Protein AF-A0A5B9E904-F1 (afdb_monomer_lite)

Secondary structure (DSSP, 8-state):
---PPPPPHHHHHHHHHHHHHHHHHHHHHHHHHHHHHHT-GGGHHHHTHHHHHHHHHHHHHHHHTS-HHHHHHHHHHHTHHHHHHHHHHHHTT-SSS---HHHHHHHHHHHHHHHHHTPPPPPPP------HHHHHHHHHHHHHHHHHHHHHHHHHHGGGG-HHHHHHHHHHHHHHHTSHHHHHHHHHHHHHHHHHHHHHHHHHTTSPP--HHHHHHHHHHHHHHHHHHHHHHHHHIIIIIT----SHHHHHTT-TTSSHHHHTHHHHHHHHHHHHHHHHHHHHHHHHHHTT-HHHHHHHHHHHHHHHHHHHHHHHHHHHHHTS--

InterPro domains:
  IPR034804 Fumarate reductase/succinate dehydrogenase, transmembrane subunit [G3DSA:1.20.1300.10] (117-325)
  IPR034804 Fumarate reductase/succinate dehydrogenase, transmembrane subunit [SSF81343] (131-319)

pLDDT: mean 90.9, std 11.39, range [37.75, 98.81]

Organism: NCBI:txid1592106

Sequence (326 aa):
MTTAAPVSAQNIKLSLRLRITPCLIGLFYPVLVWSVAAWSPFALLLTLLAPAVCLYLAFRLARTNTYRRATRIAYFAIGAPALYSFLGGWLDSQRWIPYRANGVWVLLWCILLLILLTERPEAADNADVRPAKLAVAHGISAALITIFAVAHLTNHLAGVLGGETHIAVMRHLRVVYRSPVVESLLLACVLFQVASGWVLLAHRIRKPFSGWIDTVQNASGMYLLLFFASHVSAVMRARYLRHIDTNWVWLTADNLLKDPWSVRLVPYYFLGVLALAVHGACGVRHVLVEHERPRLAGRAFATIVAGGGVVALVIIVALVAGSLSH

Foldseek 3Di:
DPDDPDDDPVNVVVVLCLQLVLLVLLLCLLVLLQCCLVPHVVSLVVNQVQLVVLLVSLVVCLQVLFFLLSNVSSLLRNLSLLQLLQLCLPQVPDPPDNDDSSVVSNVVSVVSSVVSVPTGTDDQDPDDDQVVVLVVVLLVLLVLLVVVVVLVLVLLLLLLVNQVSSQVSVVVVCVPCVDPVNVVSNVVSLVSLLVSLVVNLSVLSSHHDPDSLSSLLSSLSSNLSSLSSSPVVSCCCCCPVVVHDCGLCVLLVLAQSNGSSSVSSLVSQLSNLLSSLSNVLSVQLVVCVVVVNNVVSVVSSVVSNVVSNVSSVSSSVSSNVNSPPD

Structure (mmCIF, N/CA/C/O backbone):
data_AF-A0A5B9E904-F1
#
_entry.id   AF-A0A5B9E904-F1
#
loop_
_atom_site.group_PDB
_atom_site.id
_atom_site.type_symbol
_atom_site.label_atom_id
_atom_site.label_alt_id
_atom_site.label_comp_id
_atom_site.label_asym_id
_atom_site.label_entity_id
_atom_site.label_seq_id
_atom_site.pdbx_PDB_ins_code
_atom_site.Cartn_x
_atom_site.Cartn_y
_atom_site.Cartn_z
_atom_site.occupancy
_atom_site.B_iso_or_equiv
_atom_site.auth_seq_id
_atom_site.auth_comp_id
_atom_site.auth_asym_id
_atom_site.auth_atom_id
_atom_site.pdbx_PDB_model_num
ATOM 1 N N . MET A 1 1 ? -25.876 4.846 41.611 1.00 39.03 1 MET A N 1
ATOM 2 C CA . MET A 1 1 ? -24.578 5.372 41.135 1.00 39.03 1 MET A CA 1
ATOM 3 C C . MET A 1 1 ? -23.538 4.269 41.261 1.00 39.03 1 MET A C 1
ATOM 5 O O . MET A 1 1 ? -23.018 4.051 42.343 1.00 39.03 1 MET A O 1
ATOM 9 N N . THR A 1 2 ? -23.288 3.513 40.194 1.00 37.75 2 THR A N 1
ATOM 10 C CA . THR A 1 2 ? -22.193 2.533 40.152 1.00 37.75 2 THR A CA 1
ATOM 11 C C . THR A 1 2 ? -20.892 3.286 39.900 1.00 37.75 2 THR A C 1
ATOM 13 O O . THR A 1 2 ? -20.631 3.728 38.781 1.00 37.75 2 THR A O 1
ATOM 16 N N . THR A 1 3 ? -20.112 3.502 40.955 1.00 42.66 3 THR A N 1
ATOM 17 C CA . THR A 1 3 ? -18.764 4.064 40.872 1.00 42.66 3 THR A CA 1
ATOM 18 C C . THR A 1 3 ? -17.890 3.097 40.076 1.00 42.66 3 THR A C 1
ATOM 20 O O . THR A 1 3 ? -17.647 1.964 40.486 1.00 42.66 3 THR A O 1
ATOM 23 N N . ALA A 1 4 ? -17.462 3.512 38.882 1.00 45.16 4 ALA A N 1
ATOM 24 C CA . ALA A 1 4 ? -16.499 2.747 38.103 1.00 45.16 4 ALA A CA 1
ATOM 25 C C . ALA A 1 4 ? -15.215 2.587 38.932 1.00 45.16 4 ALA A C 1
ATOM 27 O O . ALA A 1 4 ? -14.683 3.573 39.445 1.00 45.16 4 ALA A O 1
ATOM 28 N N . ALA A 1 5 ? -14.742 1.349 39.086 1.00 49.50 5 ALA A N 1
ATOM 29 C CA . ALA A 1 5 ? -13.517 1.059 39.821 1.00 49.50 5 ALA A CA 1
ATOM 30 C C . ALA A 1 5 ? -12.337 1.878 39.252 1.00 49.50 5 ALA A C 1
ATOM 32 O O . ALA A 1 5 ? -12.239 2.038 38.028 1.00 49.50 5 ALA A O 1
ATOM 33 N N . PRO A 1 6 ? -11.432 2.397 40.102 1.00 54.88 6 PRO A N 1
ATOM 34 C CA . PRO A 1 6 ? -10.302 3.196 39.645 1.00 54.88 6 PRO A CA 1
ATOM 35 C C . PRO A 1 6 ? -9.415 2.377 38.697 1.00 54.88 6 PRO A C 1
ATOM 37 O O . PRO A 1 6 ? -8.943 1.290 39.030 1.00 54.88 6 PRO A O 1
ATOM 40 N N . VAL A 1 7 ? -9.183 2.902 37.492 1.00 61.25 7 VAL A N 1
ATOM 41 C CA . VAL A 1 7 ? -8.274 2.290 36.514 1.00 61.25 7 VAL A CA 1
ATOM 42 C C . VAL A 1 7 ? -6.855 2.317 37.087 1.00 61.25 7 VAL A C 1
ATOM 44 O O . VAL A 1 7 ? -6.326 3.385 37.386 1.00 61.25 7 VAL A O 1
ATOM 47 N N . SER A 1 8 ? -6.221 1.150 37.236 1.00 71.44 8 SER A N 1
ATOM 48 C CA . SER A 1 8 ? -4.873 1.061 37.812 1.00 71.44 8 SER A CA 1
ATOM 49 C C . SER A 1 8 ? -3.827 1.827 36.984 1.00 71.44 8 SER A C 1
ATOM 51 O O . SER A 1 8 ? -3.894 1.893 35.752 1.00 71.44 8 SER A O 1
ATOM 53 N N . ALA A 1 9 ? -2.792 2.359 37.641 1.00 64.81 9 ALA A N 1
ATOM 54 C CA . ALA A 1 9 ? -1.694 3.071 36.975 1.00 64.81 9 ALA A CA 1
ATOM 55 C C . ALA A 1 9 ? -0.964 2.210 35.919 1.00 64.81 9 ALA A C 1
ATOM 57 O O . ALA A 1 9 ? -0.462 2.726 34.917 1.00 64.81 9 ALA A O 1
ATOM 58 N N . GLN A 1 10 ? -0.936 0.886 36.108 1.00 59.78 10 GLN A N 1
ATOM 59 C CA . GLN A 1 10 ? -0.376 -0.067 35.148 1.00 59.78 10 GLN A CA 1
ATOM 60 C C . GLN A 1 10 ? -1.215 -0.147 33.864 1.00 59.78 10 GLN A C 1
ATOM 62 O O . GLN A 1 10 ? -0.651 -0.157 32.768 1.00 59.78 10 GLN A O 1
ATOM 67 N N . ASN A 1 11 ? -2.546 -0.106 33.983 1.00 70.00 11 ASN A N 1
ATOM 68 C CA . ASN A 1 11 ? -3.455 -0.077 32.836 1.00 70.00 11 ASN A CA 1
ATOM 69 C C . ASN A 1 11 ? -3.324 1.232 32.039 1.00 70.00 11 ASN A C 1
ATOM 71 O O . ASN A 1 11 ? -3.351 1.203 30.808 1.00 70.00 11 ASN A O 1
ATOM 75 N N . ILE A 1 12 ? -3.083 2.360 32.717 1.00 70.38 12 ILE A N 1
ATOM 76 C CA . ILE A 1 12 ? -2.830 3.664 32.076 1.00 70.38 12 ILE A CA 1
ATOM 77 C C . ILE A 1 12 ? -1.491 3.667 31.321 1.00 70.38 12 ILE A C 1
ATOM 79 O O . ILE A 1 12 ? -1.413 4.112 30.176 1.00 70.38 12 ILE A O 1
ATOM 83 N N . LYS A 1 13 ? -0.418 3.140 31.923 1.00 71.62 13 LYS A N 1
ATOM 84 C CA . LYS A 1 13 ? 0.894 3.047 31.255 1.00 71.62 13 LYS A CA 1
ATOM 85 C C . LYS A 1 13 ? 0.851 2.120 30.040 1.00 71.62 13 LYS A C 1
ATOM 87 O O . LYS A 1 13 ? 1.438 2.438 29.005 1.00 71.62 13 LYS A O 1
ATOM 92 N N . LEU A 1 14 ? 0.154 0.989 30.150 1.00 74.56 14 LEU A N 1
ATOM 93 C CA . LEU A 1 14 ? -0.003 0.046 29.045 1.00 74.56 14 LEU A CA 1
ATOM 94 C C . LEU A 1 14 ? -0.819 0.662 27.899 1.00 74.56 14 LEU A C 1
ATOM 96 O O . LEU A 1 14 ? -0.440 0.508 26.737 1.00 74.56 14 LEU A O 1
ATOM 100 N N . SER A 1 15 ? -1.884 1.411 28.211 1.00 83.50 15 SER A N 1
ATOM 101 C CA . SER A 1 15 ? -2.680 2.107 27.195 1.00 83.50 15 SER A CA 1
ATOM 102 C C . SER A 1 15 ? -1.887 3.217 26.508 1.00 83.50 15 SER A C 1
ATOM 104 O O . SER A 1 15 ? -1.967 3.354 25.291 1.00 83.50 15 SER A O 1
ATOM 106 N N . LEU A 1 16 ? -1.063 3.975 27.241 1.00 90.81 16 LEU A N 1
ATOM 107 C CA . LEU A 1 16 ? -0.194 4.988 26.644 1.00 90.81 16 LEU A CA 1
ATOM 108 C C . LEU A 1 16 ? 0.812 4.370 25.667 1.00 90.81 16 LEU A C 1
ATOM 110 O O . LEU A 1 16 ? 0.915 4.847 24.540 1.00 90.81 16 LEU A O 1
ATOM 114 N N . ARG A 1 17 ? 1.500 3.288 26.067 1.00 93.31 17 ARG A N 1
ATOM 115 C CA . ARG A 1 17 ? 2.460 2.584 25.199 1.00 93.31 17 ARG A CA 1
ATOM 116 C C . ARG A 1 17 ? 1.797 2.141 23.898 1.00 93.31 17 ARG A C 1
ATOM 118 O O . ARG A 1 17 ? 2.266 2.513 22.831 1.00 93.31 17 ARG A O 1
ATOM 125 N N . LEU A 1 18 ? 0.663 1.442 23.986 1.00 92.62 18 LEU A N 1
ATOM 126 C CA . LEU A 1 18 ? -0.079 0.981 22.806 1.00 92.62 18 LEU A CA 1
ATOM 127 C C . LEU A 1 18 ? -0.439 2.121 21.845 1.00 92.62 18 LEU A C 1
ATOM 129 O O . LEU A 1 18 ? -0.396 1.922 20.634 1.00 92.62 18 LEU A O 1
ATOM 133 N N . ARG A 1 19 ? -0.777 3.304 22.373 1.00 95.12 19 ARG A N 1
ATOM 134 C CA . ARG A 1 19 ? -1.142 4.467 21.557 1.00 95.12 19 ARG A CA 1
ATOM 135 C C . ARG A 1 19 ? 0.050 5.093 20.853 1.00 95.12 19 ARG A C 1
ATOM 137 O O . ARG A 1 19 ? -0.063 5.378 19.672 1.00 95.12 19 ARG A O 1
ATOM 144 N N . ILE A 1 20 ? 1.169 5.317 21.542 1.00 96.62 20 ILE A N 1
ATOM 145 C CA . ILE A 1 20 ? 2.286 6.094 20.972 1.00 96.62 20 ILE A CA 1
ATOM 146 C C . ILE A 1 20 ? 3.242 5.262 20.113 1.00 96.62 20 ILE A C 1
ATOM 148 O O . ILE A 1 20 ? 3.923 5.819 19.253 1.00 96.62 20 ILE A O 1
ATOM 152 N N . THR A 1 21 ? 3.301 3.939 20.312 1.00 96.88 21 THR A N 1
ATOM 153 C CA . THR A 1 21 ? 4.236 3.063 19.586 1.00 96.88 21 THR A CA 1
ATOM 154 C C . THR A 1 21 ? 4.142 3.170 18.055 1.00 96.88 21 THR A C 1
ATOM 156 O O . THR A 1 21 ? 5.206 3.214 17.440 1.00 96.88 21 THR A O 1
ATOM 159 N N . PRO A 1 2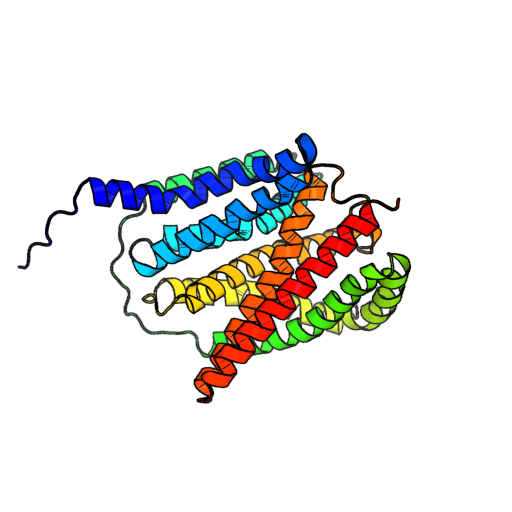2 ? 2.962 3.289 17.405 1.00 97.31 22 PRO A N 1
ATOM 160 C CA . PRO A 1 22 ? 2.893 3.498 15.958 1.00 97.31 22 PRO A CA 1
ATOM 161 C C . PRO A 1 22 ? 3.657 4.742 15.484 1.00 97.31 22 PRO A C 1
ATOM 163 O O . PRO A 1 22 ? 4.328 4.682 14.459 1.00 97.31 22 PRO A O 1
ATOM 166 N N . CYS A 1 23 ? 3.629 5.843 16.248 1.00 97.50 23 CYS A N 1
ATOM 167 C CA . CYS A 1 23 ? 4.386 7.050 15.906 1.00 97.50 23 CYS A CA 1
ATOM 168 C C . CYS A 1 23 ? 5.895 6.856 16.071 1.00 97.50 23 CYS A C 1
ATOM 170 O O . CYS A 1 23 ? 6.661 7.317 15.231 1.00 97.50 23 CYS A O 1
ATOM 172 N N . LEU A 1 24 ? 6.328 6.158 17.126 1.00 96.69 24 LEU A N 1
ATOM 173 C CA . LEU A 1 24 ? 7.748 5.858 17.346 1.00 96.69 24 LEU A CA 1
ATOM 174 C C . LEU A 1 24 ? 8.308 4.959 16.235 1.00 96.69 24 LEU A C 1
ATOM 176 O O . LEU A 1 24 ? 9.403 5.192 15.732 1.00 96.69 24 LEU A O 1
ATOM 180 N N . ILE A 1 25 ? 7.527 3.966 15.809 1.00 95.19 25 ILE A N 1
ATOM 181 C CA . ILE A 1 25 ? 7.864 3.098 14.678 1.00 95.19 25 ILE A CA 1
ATOM 182 C C . ILE A 1 25 ? 7.892 3.895 13.371 1.00 95.19 25 ILE A C 1
ATOM 184 O O . ILE A 1 25 ? 8.824 3.743 12.585 1.00 95.19 25 ILE A O 1
ATOM 188 N N . GLY A 1 26 ? 6.906 4.772 13.157 1.00 95.44 26 GLY A N 1
ATOM 189 C CA . GLY A 1 26 ? 6.865 5.679 12.012 1.00 95.44 26 GLY A CA 1
ATOM 190 C C . GLY A 1 26 ? 8.105 6.572 11.928 1.00 95.44 26 GLY A C 1
ATOM 191 O O . GLY A 1 26 ? 8.734 6.640 10.874 1.00 95.44 26 GLY A O 1
ATOM 192 N N . LEU A 1 27 ? 8.528 7.175 13.046 1.00 95.31 27 LEU A N 1
ATOM 193 C CA . LEU A 1 27 ? 9.770 7.958 13.135 1.00 95.31 27 LEU A CA 1
ATOM 194 C C . LEU A 1 27 ? 11.000 7.147 12.721 1.00 95.31 27 LEU A C 1
ATOM 196 O O . LEU A 1 27 ? 11.862 7.667 12.019 1.00 95.31 27 LEU A O 1
ATOM 200 N N . PHE A 1 28 ? 11.066 5.880 13.131 1.00 94.75 28 PHE A N 1
ATOM 201 C CA . PHE A 1 28 ? 12.218 5.017 12.884 1.00 94.75 28 PHE A CA 1
ATOM 202 C C . PHE A 1 28 ? 12.228 4.374 11.485 1.00 94.75 28 PHE A C 1
ATOM 204 O O . PHE A 1 28 ? 13.259 3.863 11.054 1.00 94.75 28 PHE A O 1
ATOM 211 N N . TYR A 1 29 ? 11.116 4.415 10.742 1.00 95.38 29 TYR A N 1
ATOM 212 C CA . TYR A 1 29 ? 10.994 3.740 9.445 1.00 95.38 29 TYR A CA 1
ATOM 213 C C . TYR A 1 29 ? 12.102 4.084 8.423 1.00 95.38 29 TYR A C 1
ATOM 215 O O . TYR A 1 29 ? 12.634 3.149 7.824 1.00 95.38 29 TYR A O 1
ATOM 223 N N . PRO A 1 30 ? 12.529 5.353 8.234 1.00 93.50 30 PRO A N 1
ATOM 224 C CA . PRO A 1 30 ? 13.629 5.669 7.321 1.00 93.50 30 PRO A CA 1
ATOM 225 C C . PRO A 1 30 ? 14.927 4.937 7.679 1.00 93.50 30 PRO A C 1
ATOM 227 O O . PRO A 1 30 ? 15.610 4.445 6.789 1.00 93.50 30 PRO A O 1
ATOM 230 N N . VAL A 1 31 ? 15.226 4.772 8.972 1.00 92.12 31 VAL A N 1
ATOM 231 C CA . VAL A 1 31 ? 16.415 4.040 9.438 1.00 92.12 31 VAL A CA 1
ATOM 232 C C . VAL A 1 31 ? 16.349 2.566 9.029 1.00 92.12 31 VAL A C 1
ATOM 234 O O . VAL A 1 31 ? 17.359 2.004 8.612 1.00 92.12 31 VAL A O 1
ATOM 237 N N . LEU A 1 32 ? 15.159 1.954 9.075 1.00 92.38 32 LEU A N 1
ATOM 238 C CA . LEU A 1 32 ? 14.948 0.576 8.611 1.00 92.38 32 LEU A CA 1
ATOM 239 C C . LEU A 1 32 ? 15.180 0.428 7.104 1.00 92.38 32 LEU A C 1
ATOM 241 O O . LEU A 1 32 ? 15.655 -0.608 6.661 1.00 92.38 32 LEU A O 1
ATOM 245 N N . VAL A 1 33 ? 14.839 1.445 6.310 1.00 91.56 33 VAL A N 1
ATOM 246 C CA . VAL A 1 33 ? 15.128 1.451 4.867 1.00 91.56 33 VAL A CA 1
ATOM 247 C C . VAL A 1 33 ? 16.626 1.626 4.626 1.00 91.56 33 VAL A C 1
ATOM 249 O O . VAL A 1 33 ? 17.210 0.939 3.792 1.00 91.56 33 VAL A O 1
ATOM 252 N N . TRP A 1 34 ? 17.262 2.542 5.356 1.00 89.31 34 TRP A N 1
ATOM 253 C CA . TRP A 1 34 ? 18.674 2.872 5.166 1.00 89.31 34 TRP A CA 1
ATOM 254 C C . TRP A 1 34 ? 19.602 1.731 5.582 1.00 89.31 34 TRP A C 1
ATOM 256 O O . TRP A 1 34 ? 20.652 1.560 4.968 1.00 89.31 34 TRP A O 1
ATOM 266 N N . SER A 1 35 ? 19.204 0.910 6.559 1.00 88.62 35 SER A N 1
ATOM 267 C CA . SER A 1 35 ? 19.984 -0.261 6.978 1.00 88.62 35 SER A CA 1
ATOM 268 C C . SER A 1 35 ? 20.151 -1.305 5.868 1.00 88.62 35 SER A C 1
ATOM 270 O O . SER A 1 35 ? 21.135 -2.039 5.875 1.00 88.62 35 SER A O 1
ATOM 272 N N . VAL A 1 36 ? 19.254 -1.347 4.878 1.00 86.19 36 VAL A N 1
ATOM 273 C CA . VAL A 1 36 ? 19.376 -2.248 3.721 1.00 86.19 36 VAL A CA 1
ATOM 274 C C . VAL A 1 36 ? 20.575 -1.888 2.858 1.00 86.19 36 VAL A C 1
ATOM 276 O O . VAL A 1 36 ? 21.395 -2.752 2.567 1.00 86.19 36 VAL A O 1
ATOM 279 N N . ALA A 1 37 ? 20.689 -0.613 2.484 1.00 81.38 37 ALA A N 1
ATOM 280 C CA . ALA A 1 37 ? 21.806 -0.130 1.681 1.00 81.38 37 ALA A CA 1
ATOM 281 C C . ALA A 1 37 ? 23.108 -0.083 2.495 1.00 81.38 37 ALA A C 1
ATOM 283 O O . ALA A 1 37 ? 24.185 -0.273 1.944 1.00 81.38 37 ALA A O 1
ATOM 284 N N . ALA A 1 38 ? 23.014 0.168 3.805 1.00 82.00 38 ALA A N 1
ATOM 285 C CA . ALA A 1 38 ? 24.184 0.292 4.665 1.00 82.00 38 ALA A CA 1
ATOM 286 C C . ALA A 1 38 ? 24.785 -1.059 5.083 1.00 82.00 38 ALA A C 1
ATOM 288 O O . ALA A 1 38 ? 25.998 -1.141 5.255 1.00 82.00 38 ALA A O 1
ATOM 289 N N . TRP A 1 39 ? 23.960 -2.083 5.338 1.00 80.81 39 TRP A N 1
ATOM 290 C CA . TRP A 1 39 ? 24.413 -3.321 5.990 1.00 80.81 39 TRP A CA 1
ATOM 291 C C . TRP A 1 39 ? 24.230 -4.558 5.115 1.00 80.81 39 TRP A C 1
ATOM 293 O O . TRP A 1 39 ? 25.181 -5.309 4.915 1.00 80.81 39 TRP A O 1
ATOM 303 N N . SER A 1 40 ? 23.007 -4.833 4.648 1.00 83.44 40 SER A N 1
ATOM 304 C CA . SER A 1 40 ? 22.714 -6.066 3.911 1.00 83.44 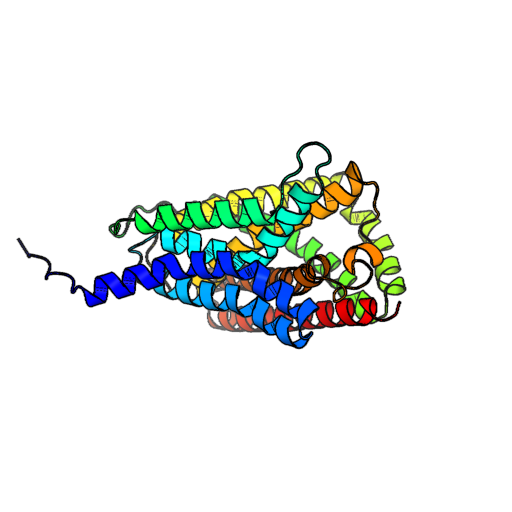40 SER A CA 1
ATOM 305 C C . SER A 1 40 ? 21.338 -6.044 3.234 1.00 83.44 40 SER A C 1
ATOM 307 O O . SER A 1 40 ? 20.367 -5.613 3.864 1.00 83.44 40 SER A O 1
ATOM 309 N N . PRO A 1 41 ? 21.183 -6.654 2.040 1.00 79.88 41 PRO A N 1
ATOM 310 C CA . PRO A 1 41 ? 19.874 -6.916 1.438 1.00 79.88 41 PRO A CA 1
ATOM 311 C C . PRO A 1 41 ? 18.906 -7.690 2.349 1.00 79.88 41 PRO A C 1
ATOM 313 O O . PRO A 1 41 ? 17.695 -7.496 2.258 1.00 79.88 41 PRO A O 1
ATOM 316 N N . PHE A 1 42 ? 19.399 -8.516 3.284 1.00 82.25 42 PHE A N 1
ATOM 317 C CA . PHE A 1 42 ? 18.543 -9.226 4.248 1.00 82.25 42 PHE A CA 1
ATOM 318 C C . PHE A 1 42 ? 17.788 -8.283 5.198 1.00 82.25 42 PHE A C 1
ATOM 320 O O . PHE A 1 42 ? 16.723 -8.642 5.708 1.00 82.25 42 PHE A O 1
ATOM 327 N N . ALA A 1 43 ? 18.269 -7.049 5.388 1.00 87.31 43 ALA A N 1
ATOM 328 C CA . ALA A 1 43 ? 17.562 -6.038 6.167 1.00 87.31 43 ALA A CA 1
ATOM 329 C C . ALA A 1 43 ? 16.251 -5.574 5.501 1.00 87.31 43 ALA A C 1
ATOM 331 O O . ALA A 1 43 ? 15.447 -4.913 6.156 1.00 87.31 43 ALA A O 1
ATOM 332 N N . LEU A 1 44 ? 15.959 -5.973 4.252 1.00 87.44 44 LEU A N 1
ATOM 333 C CA . LEU A 1 44 ? 14.644 -5.766 3.632 1.00 87.44 44 LEU A CA 1
ATOM 334 C C . LEU A 1 44 ? 13.507 -6.297 4.513 1.00 87.44 44 LEU A C 1
ATOM 336 O O . LEU A 1 44 ? 12.463 -5.655 4.615 1.00 87.44 44 LEU A O 1
ATOM 340 N N . LEU A 1 45 ? 13.716 -7.413 5.218 1.00 89.38 45 LEU A N 1
ATOM 341 C CA . LEU A 1 45 ? 12.723 -7.956 6.150 1.00 89.38 45 LEU A CA 1
ATOM 342 C C . LEU A 1 45 ? 12.438 -7.002 7.320 1.00 89.38 45 LEU A C 1
ATOM 344 O O . LEU A 1 45 ? 11.306 -6.939 7.802 1.00 89.38 45 LEU A O 1
ATOM 348 N N . LEU A 1 46 ? 13.425 -6.203 7.738 1.00 90.81 46 LEU A N 1
ATOM 349 C CA . LEU A 1 46 ? 13.250 -5.208 8.798 1.00 90.81 46 LEU A CA 1
ATOM 350 C C . LEU A 1 46 ? 12.297 -4.091 8.368 1.00 90.81 46 LEU A C 1
ATOM 352 O O . LEU A 1 46 ? 11.542 -3.584 9.194 1.00 90.81 46 LEU A O 1
ATOM 356 N N . THR A 1 47 ? 12.252 -3.751 7.076 1.00 91.75 47 THR A N 1
ATOM 357 C CA . THR A 1 47 ? 11.312 -2.742 6.554 1.00 91.75 47 THR A CA 1
ATOM 358 C C . THR A 1 47 ? 9.846 -3.176 6.690 1.00 91.75 47 THR A C 1
ATOM 360 O O . THR A 1 47 ? 8.956 -2.328 6.765 1.00 91.75 47 THR A O 1
ATOM 363 N N . LEU A 1 48 ? 9.586 -4.485 6.812 1.00 95.00 48 LEU A N 1
ATOM 364 C CA . LEU A 1 48 ? 8.252 -5.042 7.049 1.00 95.00 48 LEU A CA 1
ATOM 365 C C . LEU A 1 48 ? 7.851 -5.035 8.533 1.00 95.00 48 LEU A C 1
ATOM 367 O O . LEU A 1 48 ? 6.667 -5.179 8.845 1.00 95.00 48 LEU A O 1
ATOM 371 N N . LEU A 1 49 ? 8.795 -4.821 9.459 1.00 92.94 49 LEU A N 1
ATOM 372 C CA . LEU A 1 49 ? 8.495 -4.767 10.894 1.00 92.94 49 LEU A CA 1
ATOM 373 C C . LEU A 1 49 ? 7.553 -3.613 11.225 1.00 92.94 49 LEU A C 1
ATOM 375 O O . LEU A 1 49 ? 6.612 -3.796 11.995 1.00 92.94 49 LEU A O 1
ATOM 379 N N . ALA A 1 50 ? 7.769 -2.441 10.624 1.00 94.00 50 ALA A N 1
ATOM 380 C CA . ALA A 1 50 ? 6.921 -1.281 10.862 1.00 94.00 50 ALA A CA 1
ATOM 381 C C . ALA A 1 50 ? 5.435 -1.558 10.547 1.00 94.00 50 ALA A C 1
ATOM 383 O O . ALA A 1 50 ? 4.610 -1.440 11.461 1.00 94.00 50 ALA A O 1
ATOM 384 N N . PRO A 1 51 ? 5.064 -1.995 9.325 1.00 97.12 51 PRO A N 1
ATOM 385 C CA . PRO A 1 51 ? 3.678 -2.334 9.021 1.00 97.12 51 PRO A CA 1
ATOM 386 C C . PRO A 1 51 ? 3.151 -3.524 9.831 1.00 97.12 51 PRO A C 1
ATOM 388 O O . PRO A 1 51 ? 2.006 -3.473 10.279 1.00 97.12 51 PRO A O 1
ATOM 391 N N . ALA A 1 52 ? 3.960 -4.560 10.084 1.00 97.12 52 ALA A N 1
ATOM 392 C CA . ALA A 1 52 ? 3.525 -5.729 10.853 1.00 97.12 52 ALA A CA 1
ATOM 393 C C . ALA A 1 52 ? 3.183 -5.379 12.311 1.00 97.12 52 ALA A C 1
ATOM 395 O O . ALA A 1 52 ? 2.117 -5.742 12.818 1.00 97.12 52 ALA A O 1
ATOM 396 N N . VAL A 1 53 ? 4.051 -4.618 12.982 1.00 97.00 53 VAL A N 1
ATOM 397 C CA . VAL A 1 53 ? 3.812 -4.180 14.360 1.00 97.00 53 VAL A CA 1
ATOM 398 C C . VAL A 1 53 ? 2.644 -3.195 14.412 1.00 97.00 53 VAL A C 1
ATOM 400 O O . VAL A 1 53 ? 1.791 -3.316 15.290 1.00 97.00 53 VAL A O 1
ATOM 403 N N . CYS A 1 54 ? 2.534 -2.266 13.457 1.00 97.81 54 CYS A N 1
ATOM 404 C CA . CYS A 1 54 ? 1.403 -1.337 13.411 1.00 97.81 54 CYS A CA 1
ATOM 405 C C . CYS A 1 54 ? 0.068 -2.046 13.147 1.00 97.81 54 CYS A C 1
ATOM 407 O O . CYS A 1 54 ? -0.938 -1.655 13.735 1.00 97.81 54 CYS A O 1
ATOM 409 N N . LEU A 1 55 ? 0.046 -3.124 12.355 1.00 98.06 55 LEU A N 1
ATOM 410 C CA . LEU A 1 55 ? -1.140 -3.964 12.171 1.00 98.06 55 LEU A CA 1
ATOM 411 C C . LEU A 1 55 ? -1.562 -4.633 13.483 1.00 98.06 55 LEU A C 1
ATOM 413 O O . LEU A 1 55 ? -2.738 -4.595 13.853 1.00 98.06 55 LEU A O 1
ATOM 417 N N . TYR A 1 56 ? -0.602 -5.197 14.219 1.00 97.44 56 TYR A N 1
ATOM 418 C CA . TYR A 1 56 ? -0.862 -5.772 15.537 1.00 97.44 56 TYR A CA 1
ATOM 419 C C . TYR A 1 56 ? -1.381 -4.721 16.531 1.00 97.44 56 TYR A C 1
ATOM 421 O O . TYR A 1 56 ? -2.359 -4.959 17.241 1.00 97.44 56 TYR A O 1
ATOM 429 N N . LEU A 1 57 ? -0.781 -3.531 16.563 1.00 96.75 57 LEU A N 1
ATOM 430 C CA . LEU A 1 57 ? -1.229 -2.438 17.429 1.00 96.75 57 LEU A CA 1
ATOM 431 C C . LEU A 1 57 ? -2.620 -1.936 17.032 1.00 96.75 57 LEU A C 1
ATOM 433 O O . LEU A 1 57 ? -3.462 -1.743 17.907 1.00 96.75 57 LEU A O 1
ATOM 437 N N . ALA A 1 58 ? -2.900 -1.804 15.734 1.00 96.50 58 ALA A N 1
ATOM 438 C CA . ALA A 1 58 ? -4.218 -1.439 15.229 1.00 96.50 58 ALA A CA 1
ATOM 439 C C . ALA A 1 58 ? -5.279 -2.473 15.631 1.00 96.50 58 ALA A C 1
ATOM 441 O O . ALA A 1 58 ? -6.357 -2.089 16.078 1.00 96.50 58 ALA A O 1
ATOM 442 N N . PHE A 1 59 ? -4.965 -3.773 15.570 1.00 96.25 59 PHE A N 1
ATOM 443 C CA . PHE A 1 59 ? -5.836 -4.836 16.081 1.00 96.25 59 PHE A CA 1
ATOM 444 C C . PHE A 1 59 ? -6.131 -4.663 17.577 1.00 96.25 59 PHE A C 1
ATOM 446 O O . PHE A 1 59 ? -7.286 -4.697 18.005 1.00 96.25 59 PHE A O 1
ATOM 453 N N . ARG A 1 60 ? -5.086 -4.448 18.388 1.00 94.81 60 ARG A N 1
ATOM 454 C CA . ARG A 1 60 ? -5.208 -4.277 19.844 1.00 94.81 60 ARG A CA 1
ATOM 455 C C . ARG A 1 60 ? -6.026 -3.039 20.216 1.00 94.81 60 ARG A C 1
ATOM 457 O O . ARG A 1 60 ? -6.858 -3.130 21.114 1.00 94.81 60 ARG A O 1
ATOM 464 N N . LEU A 1 61 ? -5.808 -1.920 19.527 1.00 93.38 61 LEU A N 1
ATOM 465 C CA . LEU A 1 61 ? -6.522 -0.658 19.745 1.00 93.38 61 LEU A CA 1
ATOM 466 C C . LEU A 1 61 ? -7.976 -0.731 19.256 1.00 93.38 61 LEU A C 1
ATOM 468 O O . LEU A 1 61 ? -8.883 -0.293 19.961 1.00 93.38 61 LEU A O 1
ATOM 472 N N . ALA A 1 62 ? -8.224 -1.352 18.099 1.00 92.06 62 ALA A N 1
ATOM 473 C CA . ALA A 1 62 ? -9.576 -1.524 17.574 1.00 92.06 62 ALA A CA 1
ATOM 474 C C . ALA A 1 62 ? -10.447 -2.363 18.520 1.00 92.06 62 ALA A C 1
ATOM 476 O O . ALA A 1 62 ? -11.605 -2.020 18.743 1.00 92.06 62 ALA A O 1
ATOM 477 N N . ARG A 1 63 ? -9.884 -3.416 19.135 1.00 90.56 63 ARG A N 1
ATOM 478 C CA . ARG A 1 63 ? -10.596 -4.271 20.100 1.00 90.56 63 ARG A CA 1
ATOM 479 C C . ARG A 1 63 ? -11.106 -3.530 21.332 1.00 90.56 63 ARG A C 1
ATOM 481 O O . ARG A 1 63 ? -12.131 -3.929 21.871 1.00 90.56 63 ARG A O 1
ATOM 488 N N . THR A 1 64 ? -10.398 -2.500 21.795 1.00 86.75 64 THR A N 1
ATOM 489 C CA . THR A 1 64 ? -10.856 -1.705 22.944 1.00 86.75 64 THR A CA 1
ATOM 490 C C . THR A 1 64 ? -11.817 -0.594 22.526 1.00 86.75 64 THR A C 1
ATOM 492 O O . THR A 1 64 ? -12.601 -0.140 23.354 1.00 86.75 64 THR A O 1
ATOM 495 N N . ASN A 1 65 ? -11.758 -0.146 21.263 1.00 85.75 65 ASN A N 1
ATOM 496 C CA . ASN A 1 65 ? -12.554 0.955 20.696 1.00 85.75 65 ASN A CA 1
ATOM 497 C C . ASN A 1 65 ? -12.590 2.221 21.584 1.00 85.75 65 ASN A C 1
ATOM 499 O O . ASN A 1 65 ? -13.547 2.989 21.568 1.00 85.75 65 ASN A O 1
ATOM 503 N N . THR A 1 66 ? -11.547 2.423 22.394 1.00 89.00 66 THR A N 1
ATOM 504 C CA . THR A 1 66 ? -11.477 3.507 23.387 1.00 89.00 66 THR A CA 1
ATOM 505 C C . THR A 1 66 ? -10.725 4.722 22.847 1.00 89.00 66 THR A C 1
ATOM 507 O O . THR A 1 66 ? -11.026 5.856 23.199 1.00 89.00 66 THR A O 1
ATOM 510 N N . TYR A 1 67 ? -9.729 4.489 21.991 1.00 92.38 67 TYR A N 1
ATOM 511 C CA . TYR A 1 67 ? -8.808 5.510 21.491 1.00 92.38 67 TYR A CA 1
ATOM 512 C C . TYR A 1 67 ? -8.828 5.513 19.962 1.00 92.38 67 TYR A C 1
ATOM 514 O O . TYR A 1 67 ? -8.072 4.799 19.288 1.00 92.38 67 TYR A O 1
ATOM 522 N N . ARG A 1 68 ? -9.780 6.256 19.394 1.00 91.00 68 ARG A N 1
ATOM 523 C CA . ARG A 1 68 ? -10.056 6.243 17.952 1.00 91.00 68 ARG A CA 1
ATOM 524 C C . ARG A 1 68 ? -8.975 6.938 17.138 1.00 91.00 68 ARG A C 1
ATOM 526 O O . ARG A 1 68 ? -8.688 6.492 16.026 1.00 91.00 68 ARG A O 1
ATOM 533 N N . ARG A 1 69 ? -8.358 8.003 17.664 1.00 94.19 69 ARG A N 1
ATOM 534 C CA . ARG A 1 69 ? -7.245 8.693 16.993 1.00 94.19 69 ARG A CA 1
ATOM 535 C C . ARG A 1 69 ? -6.021 7.791 16.975 1.00 94.19 69 ARG A C 1
ATOM 537 O O . ARG A 1 69 ? -5.448 7.617 15.903 1.00 94.19 69 ARG A O 1
ATOM 544 N N . ALA A 1 70 ? -5.700 7.130 18.090 1.00 95.81 70 ALA A N 1
ATOM 545 C CA . ALA A 1 70 ? -4.646 6.114 18.117 1.00 95.81 70 ALA A CA 1
ATOM 546 C C . ALA A 1 70 ? -4.908 4.982 17.122 1.00 95.81 70 ALA A C 1
ATOM 548 O O . ALA A 1 70 ? -4.005 4.595 16.388 1.00 95.81 70 ALA A O 1
ATOM 549 N N . THR A 1 71 ? -6.148 4.494 17.029 1.00 95.25 71 THR A N 1
ATOM 550 C CA . THR A 1 71 ? -6.518 3.453 16.057 1.00 95.25 71 THR A CA 1
ATOM 551 C C . THR A 1 71 ? -6.305 3.925 14.611 1.00 95.25 71 THR A C 1
ATOM 553 O O . THR A 1 71 ? -5.711 3.207 13.808 1.00 95.25 71 THR A O 1
ATOM 556 N N . ARG A 1 72 ? -6.734 5.151 14.270 1.00 95.50 72 ARG A N 1
AT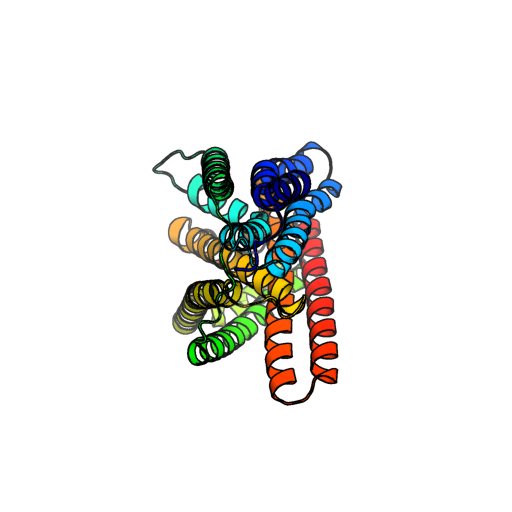OM 557 C CA . ARG A 1 72 ? -6.515 5.754 12.939 1.00 95.50 72 ARG A CA 1
ATOM 558 C C . ARG A 1 72 ? -5.034 5.922 12.619 1.00 95.50 72 ARG A C 1
ATOM 560 O O . ARG A 1 72 ? -4.616 5.574 11.520 1.00 95.50 72 ARG A O 1
ATOM 567 N N . ILE A 1 73 ? -4.254 6.431 13.571 1.00 97.31 73 ILE A N 1
ATOM 568 C CA . ILE A 1 73 ? -2.815 6.649 13.396 1.00 97.31 73 ILE A CA 1
ATOM 569 C C . ILE A 1 73 ? -2.069 5.314 13.296 1.00 97.31 73 ILE A C 1
ATOM 571 O O . ILE A 1 73 ? -1.153 5.201 12.488 1.00 97.31 73 ILE A O 1
ATOM 575 N N . ALA A 1 74 ? -2.499 4.275 14.017 1.00 97.69 74 ALA A N 1
ATOM 576 C CA . ALA A 1 74 ? -1.959 2.930 13.856 1.00 97.69 74 ALA A CA 1
ATOM 577 C C . ALA A 1 74 ? -2.196 2.390 12.438 1.00 97.69 74 ALA A C 1
ATOM 579 O O . ALA A 1 74 ? -1.249 1.915 11.818 1.00 97.69 74 ALA A O 1
ATOM 580 N N . TYR A 1 75 ? -3.408 2.529 11.882 1.00 97.94 75 TYR A N 1
ATOM 581 C CA . TYR A 1 75 ? -3.656 2.172 10.478 1.00 97.94 75 TYR A CA 1
ATOM 582 C C . TYR A 1 75 ? -2.830 3.023 9.506 1.00 97.94 75 TYR A C 1
ATOM 584 O O . TYR A 1 75 ? -2.274 2.486 8.553 1.00 97.94 75 TYR A O 1
ATOM 592 N N . PHE A 1 76 ? -2.715 4.332 9.747 1.00 98.00 76 PHE A N 1
ATOM 593 C CA . PHE A 1 76 ? -1.904 5.236 8.926 1.00 98.00 76 PHE A CA 1
ATOM 594 C C . PHE A 1 76 ? -0.421 4.827 8.912 1.00 98.00 76 PHE A C 1
ATOM 596 O O . PHE A 1 76 ? 0.204 4.811 7.855 1.00 98.00 76 PHE A O 1
ATOM 603 N N . ALA A 1 77 ? 0.121 4.405 10.059 1.00 98.06 77 ALA A N 1
ATOM 604 C CA . ALA A 1 77 ? 1.503 3.945 10.200 1.00 98.06 77 ALA A CA 1
ATOM 605 C C . ALA A 1 77 ? 1.815 2.643 9.455 1.00 98.06 77 ALA A C 1
ATOM 607 O O . ALA A 1 77 ? 2.958 2.438 9.050 1.00 98.06 77 ALA A O 1
ATOM 608 N N . ILE A 1 78 ? 0.813 1.801 9.180 1.00 98.19 78 ILE A N 1
ATOM 609 C CA . ILE A 1 78 ? 0.983 0.636 8.293 1.00 98.19 78 ILE A CA 1
ATOM 610 C C . ILE A 1 78 ? 1.394 1.091 6.887 1.00 98.19 78 ILE A C 1
ATOM 612 O O . ILE A 1 78 ? 2.190 0.432 6.224 1.00 98.19 78 ILE A O 1
ATOM 616 N N . GLY A 1 79 ? 0.904 2.250 6.445 1.00 97.62 79 GLY A N 1
ATOM 617 C CA . GLY A 1 79 ? 1.257 2.847 5.162 1.00 97.62 79 GLY A CA 1
ATOM 618 C C . GLY A 1 79 ? 2.592 3.589 5.134 1.00 97.62 79 GLY A C 1
ATOM 619 O O . GLY A 1 79 ? 2.851 4.275 4.147 1.00 97.62 79 GLY A O 1
ATOM 620 N N . ALA A 1 80 ? 3.449 3.470 6.158 1.00 97.44 80 ALA A N 1
ATOM 621 C CA . ALA A 1 80 ? 4.751 4.139 6.191 1.00 97.44 80 ALA A CA 1
ATOM 622 C C . ALA A 1 80 ? 5.603 3.925 4.916 1.00 97.44 80 ALA A C 1
ATOM 624 O O . ALA A 1 80 ? 6.124 4.920 4.410 1.00 97.44 80 ALA A O 1
ATOM 625 N N . PRO A 1 81 ? 5.685 2.720 4.307 1.00 97.31 81 PRO A N 1
ATOM 626 C CA . PRO A 1 81 ? 6.395 2.530 3.035 1.00 97.31 81 PRO A CA 1
ATOM 627 C C . PRO A 1 81 ? 5.860 3.386 1.877 1.00 97.31 81 PRO A C 1
ATOM 629 O O . PRO A 1 81 ? 6.632 4.002 1.133 1.00 97.31 81 PRO A O 1
ATOM 632 N N . ALA A 1 82 ? 4.533 3.466 1.743 1.00 97.44 82 ALA A N 1
ATOM 633 C CA . ALA A 1 82 ? 3.873 4.269 0.719 1.00 97.44 82 ALA A CA 1
ATOM 634 C C . ALA A 1 82 ? 3.990 5.769 0.989 1.00 97.44 82 ALA A C 1
ATOM 636 O O . ALA A 1 82 ? 4.299 6.535 0.073 1.00 97.44 82 ALA A O 1
ATOM 637 N N . LEU A 1 83 ? 3.816 6.173 2.248 1.00 96.44 83 LEU A N 1
ATOM 638 C CA . LEU A 1 83 ? 3.947 7.556 2.686 1.00 96.44 83 LEU A CA 1
ATOM 639 C C . LEU A 1 83 ? 5.379 8.071 2.518 1.00 96.44 83 LEU A C 1
ATOM 641 O O . LEU A 1 83 ? 5.559 9.196 2.064 1.00 96.44 83 LEU A O 1
ATOM 645 N N . TYR A 1 84 ? 6.393 7.263 2.842 1.00 94.50 84 TYR A N 1
ATOM 646 C CA . TYR A 1 84 ? 7.797 7.663 2.710 1.00 94.50 84 TYR A CA 1
ATOM 647 C C . TYR A 1 84 ? 8.158 7.879 1.240 1.00 94.50 84 TYR A C 1
ATOM 649 O O . TYR A 1 84 ? 8.738 8.902 0.881 1.00 94.50 84 TYR A O 1
ATOM 657 N N . SER A 1 85 ? 7.708 6.966 0.370 1.00 92.94 85 SER A N 1
ATOM 658 C CA . SER A 1 85 ? 7.848 7.110 -1.083 1.00 92.94 85 SER A CA 1
ATOM 659 C C . SER A 1 85 ? 7.094 8.326 -1.631 1.00 92.94 85 SER A C 1
ATOM 661 O O . SER A 1 85 ? 7.598 8.995 -2.531 1.00 92.94 85 SER A O 1
ATOM 663 N N . PHE A 1 86 ? 5.918 8.646 -1.080 1.00 92.44 86 PHE A N 1
ATOM 664 C CA . PHE A 1 86 ? 5.143 9.818 -1.486 1.00 92.44 86 PHE A CA 1
ATOM 665 C C . PHE A 1 86 ? 5.827 11.119 -1.072 1.00 92.44 86 PHE A C 1
ATOM 667 O O . PHE A 1 86 ? 6.061 11.967 -1.926 1.00 92.44 86 PHE A O 1
ATOM 674 N N . LEU A 1 87 ? 6.161 11.275 0.214 1.00 89.44 87 LEU A N 1
ATOM 675 C CA . LEU A 1 87 ? 6.743 12.509 0.742 1.00 89.44 87 LEU A CA 1
ATOM 676 C C . LEU A 1 87 ? 8.094 12.794 0.107 1.00 89.44 87 LEU A C 1
ATOM 678 O O . LEU A 1 87 ? 8.290 13.896 -0.390 1.00 89.44 87 LEU A O 1
ATOM 682 N N . GLY A 1 88 ? 8.973 11.794 0.037 1.00 81.44 88 GLY A N 1
ATOM 683 C CA . GLY A 1 88 ? 10.214 11.926 -0.708 1.00 81.44 88 GLY A CA 1
ATOM 684 C C . GLY A 1 88 ? 9.933 12.289 -2.161 1.00 81.44 88 GLY A C 1
ATOM 685 O O . GLY A 1 88 ? 10.383 13.312 -2.666 1.00 81.44 88 GLY A O 1
ATOM 686 N N . GLY A 1 89 ? 9.161 11.456 -2.868 1.00 78.94 89 GLY A N 1
ATOM 687 C CA . GLY A 1 89 ? 8.979 11.603 -4.312 1.00 78.94 89 GLY A CA 1
ATOM 688 C C . GLY A 1 89 ? 8.266 12.890 -4.711 1.00 78.94 89 GLY A C 1
ATOM 689 O O . GLY A 1 89 ? 8.412 13.328 -5.850 1.00 78.94 89 GLY A O 1
ATOM 690 N N . TRP A 1 90 ? 7.438 13.454 -3.831 1.00 74.50 90 TRP A N 1
ATOM 691 C CA . TRP A 1 90 ? 6.757 14.727 -4.024 1.00 74.50 90 TRP A CA 1
ATOM 692 C C . TRP A 1 90 ? 7.696 15.883 -3.702 1.00 74.50 90 TRP A C 1
ATOM 694 O O . TRP A 1 90 ? 7.913 16.706 -4.584 1.00 74.50 90 TRP A O 1
ATOM 704 N N . LEU A 1 91 ? 8.276 15.914 -2.496 1.00 71.44 91 LEU A N 1
ATOM 705 C CA . LEU A 1 91 ? 9.054 17.043 -1.972 1.00 71.44 91 LEU A CA 1
ATOM 706 C C . LEU A 1 91 ? 10.435 17.162 -2.620 1.00 71.44 91 LEU A C 1
ATOM 708 O O . LEU A 1 91 ? 10.812 18.254 -3.028 1.00 71.44 91 LEU A O 1
ATOM 712 N N . ASP A 1 92 ? 11.135 16.047 -2.824 1.00 63.97 92 ASP A N 1
ATOM 713 C CA . ASP A 1 92 ? 12.477 16.049 -3.425 1.00 63.97 92 ASP A CA 1
ATOM 714 C C . ASP A 1 92 ? 12.422 16.264 -4.953 1.00 63.97 92 ASP A C 1
ATOM 716 O O . ASP A 1 92 ? 13.443 16.445 -5.612 1.00 63.97 92 ASP A O 1
ATOM 720 N N . SER A 1 93 ? 11.218 16.255 -5.543 1.00 57.38 93 SER A N 1
ATOM 721 C CA . SER A 1 93 ? 10.998 16.549 -6.967 1.00 57.38 93 SER A CA 1
ATOM 722 C C . SER A 1 93 ? 10.631 18.009 -7.257 1.00 57.38 93 SER A C 1
ATOM 724 O O . SER A 1 93 ? 10.497 18.379 -8.425 1.00 57.38 93 SER A O 1
ATOM 726 N N . GLN A 1 94 ? 10.461 18.841 -6.223 1.00 60.06 94 GLN A N 1
ATOM 727 C CA . GLN A 1 94 ? 10.100 20.250 -6.378 1.00 60.06 94 GLN A CA 1
ATOM 728 C C . GLN A 1 94 ? 11.366 21.092 -6.527 1.00 60.06 94 GLN A C 1
ATOM 730 O O . GLN A 1 94 ? 12.246 21.061 -5.678 1.00 60.06 94 GLN A O 1
ATOM 735 N N . ARG A 1 95 ? 11.453 21.883 -7.600 1.00 55.88 95 ARG A N 1
ATOM 736 C CA . ARG A 1 95 ? 12.603 22.775 -7.841 1.00 55.88 95 ARG A CA 1
ATOM 737 C C . ARG A 1 95 ? 12.550 24.081 -7.040 1.00 55.88 95 ARG A C 1
ATOM 739 O O . ARG A 1 95 ? 13.551 24.779 -6.964 1.00 55.88 95 ARG A O 1
ATOM 746 N N . TRP A 1 96 ? 11.390 24.416 -6.476 1.00 54.41 96 TRP A N 1
ATOM 747 C CA . TRP A 1 96 ? 11.095 25.766 -5.983 1.00 54.41 96 TRP A CA 1
ATOM 748 C C . TRP A 1 96 ? 11.223 25.923 -4.466 1.00 54.41 96 TRP A C 1
ATOM 750 O O . TRP A 1 96 ? 11.407 27.040 -3.997 1.00 54.41 96 TRP A O 1
ATOM 760 N N . ILE A 1 97 ? 11.141 24.831 -3.694 1.00 55.41 97 ILE A N 1
ATOM 761 C CA . ILE A 1 97 ? 11.294 24.873 -2.235 1.00 55.41 97 ILE A CA 1
ATOM 762 C C . ILE A 1 97 ? 12.212 23.724 -1.794 1.00 55.41 97 ILE A C 1
ATOM 764 O O . ILE A 1 97 ? 11.844 22.564 -1.985 1.00 55.41 97 ILE A O 1
ATOM 768 N N . PRO A 1 98 ? 13.393 24.002 -1.207 1.00 54.72 98 PRO A N 1
ATOM 769 C CA . PRO A 1 98 ? 14.329 22.972 -0.768 1.00 54.72 98 PRO A CA 1
ATOM 770 C C . PRO A 1 98 ? 13.842 22.335 0.541 1.00 54.72 98 PRO A C 1
ATOM 772 O O . PRO A 1 98 ? 14.342 22.626 1.628 1.00 54.72 98 PRO A O 1
ATOM 775 N N . TYR A 1 99 ? 12.839 21.462 0.462 1.00 61.78 99 TYR A N 1
ATOM 776 C CA . TYR A 1 99 ? 12.436 20.650 1.605 1.00 61.78 99 TYR A CA 1
ATOM 777 C C . TYR A 1 99 ? 13.325 19.418 1.715 1.00 61.78 99 TYR A C 1
ATOM 779 O O . TYR A 1 99 ? 13.464 18.647 0.774 1.00 61.78 99 TYR A O 1
ATOM 787 N N . ARG A 1 100 ? 13.876 19.180 2.908 1.00 77.44 100 ARG A N 1
ATOM 788 C CA . ARG A 1 100 ? 14.450 17.876 3.251 1.00 77.44 100 ARG A CA 1
ATOM 789 C C . ARG A 1 100 ? 13.300 16.952 3.640 1.00 77.44 100 ARG A C 1
ATOM 791 O O . ARG A 1 100 ? 12.751 17.119 4.731 1.00 77.44 100 ARG A O 1
ATOM 798 N N . ALA A 1 101 ? 12.944 15.980 2.796 1.00 81.56 101 ALA A N 1
ATOM 799 C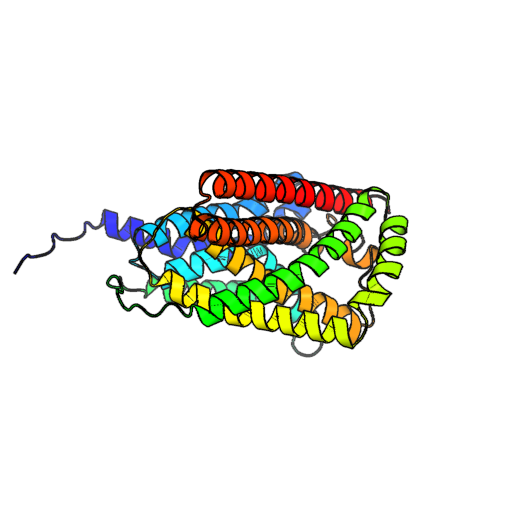 CA . ALA A 1 101 ? 11.825 15.062 3.051 1.00 81.56 101 ALA A CA 1
ATOM 800 C C . ALA A 1 101 ? 11.871 14.410 4.447 1.00 81.56 101 ALA A C 1
ATOM 802 O O . ALA A 1 101 ? 10.842 14.296 5.112 1.00 81.56 101 ALA A O 1
ATOM 803 N N . ASN A 1 102 ? 13.065 14.075 4.949 1.00 87.12 102 ASN A N 1
ATOM 804 C CA . ASN A 1 102 ? 13.237 13.526 6.300 1.00 87.12 102 ASN A CA 1
ATOM 805 C C . ASN A 1 102 ? 12.848 14.517 7.415 1.00 87.12 102 ASN A C 1
ATOM 807 O O . ASN A 1 102 ? 12.341 14.100 8.451 1.00 87.12 102 ASN A O 1
ATOM 811 N N . GLY A 1 103 ? 13.039 15.825 7.216 1.00 89.25 103 GLY A N 1
ATOM 812 C CA . GLY A 1 103 ? 12.597 16.844 8.172 1.00 89.25 103 GLY A CA 1
ATOM 813 C C . GLY A 1 103 ? 11.072 16.915 8.260 1.00 89.25 103 GLY A C 1
ATOM 814 O O . GLY A 1 103 ? 10.515 16.926 9.355 1.00 89.25 103 GLY A O 1
ATOM 815 N N . VAL A 1 104 ? 10.390 16.868 7.109 1.00 90.50 104 VAL A N 1
ATOM 816 C CA . VAL A 1 104 ? 8.918 16.808 7.050 1.00 90.50 104 VAL A CA 1
ATOM 817 C C . VAL A 1 104 ? 8.396 15.496 7.637 1.00 90.50 104 VAL A C 1
ATOM 819 O O . VAL A 1 104 ? 7.403 15.504 8.361 1.00 90.50 104 VAL A O 1
ATOM 822 N N . TRP A 1 105 ? 9.089 14.380 7.388 1.00 93.56 105 TRP A N 1
ATOM 823 C CA . TRP A 1 105 ? 8.786 13.081 7.990 1.00 93.56 105 TRP A CA 1
ATOM 824 C C . TRP A 1 105 ? 8.817 13.142 9.521 1.00 93.56 105 TRP A C 1
ATOM 826 O O . TRP A 1 105 ? 7.843 12.767 10.173 1.00 93.56 105 TRP A O 1
ATOM 836 N N . VAL A 1 106 ? 9.909 13.657 10.097 1.00 95.00 106 VAL A N 1
ATOM 837 C CA . VAL A 1 106 ? 10.054 13.807 11.553 1.00 95.00 106 VAL A CA 1
ATOM 838 C C . VAL A 1 106 ? 8.980 14.739 12.108 1.00 95.00 106 VAL A C 1
ATOM 840 O O . VAL A 1 106 ? 8.310 14.381 13.076 1.00 95.00 106 VAL A O 1
ATOM 843 N N . LEU A 1 107 ? 8.757 15.894 11.472 1.00 95.06 107 LEU A N 1
ATOM 844 C CA . LEU A 1 107 ? 7.740 16.855 11.902 1.00 95.06 107 LEU A CA 1
ATOM 845 C C . LEU A 1 107 ? 6.338 16.230 11.929 1.00 95.06 107 LEU A C 1
ATOM 847 O O . LEU A 1 107 ? 5.635 16.361 12.930 1.00 95.06 107 LEU A O 1
ATOM 851 N N . LEU A 1 108 ? 5.952 15.513 10.867 1.00 96.12 108 LEU A N 1
ATOM 852 C CA . LEU A 1 108 ? 4.667 14.820 10.782 1.00 96.12 108 LEU A CA 1
ATOM 853 C C . LEU A 1 108 ? 4.475 13.869 11.966 1.00 96.12 108 LEU A C 1
ATOM 855 O O . LEU A 1 108 ? 3.472 13.954 12.674 1.00 96.12 108 LEU A O 1
ATOM 859 N N . TRP A 1 109 ? 5.435 12.977 12.205 1.00 97.69 109 TRP A N 1
ATOM 860 C CA . TRP A 1 109 ? 5.301 11.987 13.268 1.00 97.69 109 TRP A CA 1
ATOM 861 C C . TRP A 1 109 ? 5.373 12.593 14.672 1.00 97.69 109 TRP A C 1
ATOM 863 O O . TRP A 1 109 ? 4.669 12.113 15.561 1.00 97.69 109 TRP A O 1
ATOM 873 N N . CYS A 1 110 ? 6.142 13.667 14.875 1.00 97.44 110 CYS A N 1
ATOM 874 C CA . CYS A 1 110 ? 6.136 14.431 16.123 1.00 97.44 110 CYS A CA 1
ATOM 875 C C . CYS A 1 110 ? 4.763 15.066 16.388 1.00 97.44 110 CYS A C 1
ATOM 877 O O . CYS A 1 110 ? 4.243 14.949 17.495 1.00 97.44 110 CYS A O 1
ATOM 879 N N . ILE A 1 111 ? 4.130 15.670 15.376 1.00 97.75 111 ILE A N 1
ATOM 880 C CA . ILE A 1 111 ? 2.773 16.225 15.503 1.00 97.75 111 ILE A CA 1
ATOM 881 C C . ILE A 1 111 ? 1.768 15.116 15.841 1.00 97.75 111 ILE A C 1
ATOM 883 O O . ILE A 1 111 ? 0.984 15.260 16.780 1.00 97.75 111 ILE A O 1
ATOM 887 N N . LEU A 1 112 ? 1.811 13.983 15.129 1.00 97.88 112 LEU A N 1
ATOM 888 C CA . LEU A 1 112 ? 0.932 12.843 15.416 1.00 97.88 112 LEU A CA 1
ATOM 889 C C . LEU A 1 112 ? 1.157 12.298 16.832 1.00 97.88 112 LEU A C 1
ATOM 891 O O . LEU A 1 112 ? 0.193 11.992 17.529 1.00 97.88 112 LEU A O 1
ATOM 895 N N . LEU A 1 113 ? 2.408 12.222 17.294 1.00 97.56 113 LEU A N 1
ATOM 896 C CA . LEU A 1 113 ? 2.738 11.831 18.662 1.00 97.56 113 LEU A CA 1
ATOM 897 C C . LEU A 1 113 ? 2.112 12.787 19.690 1.00 97.56 113 LEU A C 1
ATOM 899 O O . LEU A 1 113 ? 1.448 12.320 20.613 1.00 97.56 113 LEU A O 1
ATOM 903 N N . LEU A 1 114 ? 2.248 14.104 19.509 1.00 96.88 114 LEU A N 1
ATOM 904 C CA . LEU A 1 114 ? 1.645 15.112 20.394 1.00 96.88 114 LEU A CA 1
ATOM 905 C C . LEU A 1 114 ? 0.110 15.002 20.441 1.00 96.88 114 LEU A C 1
ATOM 907 O O . LEU A 1 114 ? -0.494 15.095 21.514 1.00 96.88 114 LEU A O 1
ATOM 911 N N . ILE A 1 115 ? -0.531 14.725 19.300 1.00 96.38 115 ILE A N 1
ATOM 912 C CA . ILE A 1 115 ? -1.978 14.460 19.234 1.00 96.38 115 ILE A CA 1
ATOM 913 C C . ILE A 1 115 ? -2.355 13.235 20.084 1.00 96.38 115 ILE A C 1
ATOM 915 O O . ILE A 1 115 ? -3.382 13.252 20.762 1.00 96.38 115 ILE A O 1
ATOM 919 N N . LEU A 1 116 ? -1.540 12.176 20.083 1.00 95.69 116 LEU A N 1
ATOM 920 C CA . LEU A 1 116 ? -1.817 10.959 20.855 1.00 95.69 116 LEU A CA 1
ATOM 921 C C . LEU A 1 116 ? -1.535 11.104 22.350 1.00 95.69 116 LEU A C 1
ATOM 923 O O . LEU A 1 116 ? -2.235 10.494 23.160 1.00 95.69 116 LEU A O 1
ATOM 927 N N . LEU A 1 117 ? -0.565 11.939 22.728 1.00 94.38 117 LEU A N 1
ATOM 928 C CA . LEU A 1 117 ? -0.305 12.275 24.130 1.00 94.38 117 LEU A CA 1
ATOM 929 C C . LEU A 1 117 ? -1.485 13.017 24.772 1.00 94.38 117 LEU A C 1
ATOM 931 O O . LEU A 1 117 ? -1.716 12.881 25.971 1.00 94.38 117 LEU A O 1
ATOM 935 N N . THR A 1 118 ? -2.257 13.756 23.971 1.00 93.12 118 THR A N 1
ATOM 936 C CA . THR A 1 118 ? -3.425 14.530 24.424 1.00 93.12 118 THR A CA 1
ATOM 937 C C . THR A 1 118 ? -4.762 13.808 24.222 1.00 93.12 118 THR A C 1
ATOM 939 O O . THR A 1 118 ? -5.805 14.309 24.647 1.00 93.12 118 THR A O 1
ATOM 942 N N . GLU A 1 119 ? -4.769 12.620 23.605 1.00 93.31 119 GLU A N 1
ATOM 943 C CA . GLU A 1 119 ? -5.994 11.855 23.366 1.00 93.31 119 GLU A CA 1
ATOM 944 C C . GLU A 1 119 ? -6.602 11.343 24.681 1.00 93.31 119 GLU A C 1
ATOM 946 O O . GLU A 1 119 ? -5.925 10.740 25.523 1.00 93.31 119 GLU A O 1
ATOM 951 N N . ARG A 1 120 ? -7.913 11.548 24.826 1.00 90.50 120 ARG A N 1
ATOM 952 C CA . ARG A 1 120 ? -8.722 11.067 25.950 1.00 90.50 120 ARG A CA 1
ATOM 953 C C . ARG A 1 120 ? -9.544 9.845 25.522 1.00 90.50 120 ARG A C 1
ATOM 955 O O . ARG A 1 120 ? -9.868 9.735 24.342 1.00 90.50 120 ARG A O 1
ATOM 962 N N . PRO A 1 121 ? -9.868 8.928 26.450 1.00 89.69 121 PRO A N 1
ATOM 963 C CA . PRO A 1 121 ? -10.735 7.798 26.142 1.00 89.69 121 PRO A CA 1
ATOM 964 C C . PRO A 1 121 ? -12.121 8.293 25.707 1.00 89.69 121 PRO A C 1
ATOM 966 O O . PRO A 1 121 ? -12.715 9.145 26.368 1.00 89.69 121 PRO A O 1
ATOM 969 N N . GLU A 1 122 ? -12.629 7.761 24.600 1.00 85.81 122 GLU A N 1
ATOM 970 C CA . GLU A 1 122 ? -13.969 8.039 24.082 1.00 85.81 122 GLU A CA 1
ATOM 971 C C . GLU A 1 122 ? -14.932 6.898 24.441 1.00 85.81 122 GLU A C 1
ATOM 973 O O . GLU A 1 122 ? -14.549 5.726 24.466 1.00 85.81 122 GLU A O 1
ATOM 978 N N . ALA A 1 123 ? -16.201 7.236 24.687 1.00 79.44 123 ALA A N 1
ATOM 979 C CA . ALA A 1 123 ? -17.258 6.240 24.831 1.00 79.44 123 ALA A CA 1
ATOM 980 C C . ALA A 1 123 ? -17.543 5.547 23.488 1.00 79.44 123 ALA A C 1
ATOM 982 O O . ALA A 1 123 ? -17.403 6.144 22.412 1.00 79.44 123 ALA A O 1
ATOM 983 N N . ALA A 1 124 ? -17.981 4.287 23.551 1.00 69.75 124 ALA A N 1
ATOM 984 C CA . ALA A 1 124 ? -18.437 3.559 22.374 1.00 69.75 124 ALA A CA 1
ATOM 985 C C . ALA A 1 124 ? -19.581 4.332 21.694 1.00 69.75 124 ALA A C 1
ATOM 987 O O . ALA A 1 124 ? -20.516 4.780 22.354 1.00 69.75 124 ALA A O 1
ATOM 988 N N . ASP A 1 125 ? -19.473 4.525 20.380 1.00 70.12 125 ASP A N 1
ATOM 989 C CA . ASP A 1 125 ? -20.473 5.239 19.593 1.00 70.12 125 ASP A CA 1
ATOM 990 C C . ASP A 1 125 ? -21.415 4.218 18.957 1.00 70.12 125 ASP A C 1
ATOM 992 O O . ASP A 1 125 ? -20.985 3.337 18.207 1.00 70.12 125 ASP A O 1
ATOM 996 N N . ASN A 1 126 ? -22.699 4.349 19.282 1.00 64.19 126 ASN A N 1
ATOM 997 C CA . ASN A 1 126 ? -23.765 3.499 18.768 1.00 64.19 126 ASN A CA 1
ATOM 998 C C . ASN A 1 126 ? -24.491 4.133 17.569 1.00 64.19 126 ASN A C 1
ATOM 1000 O O . ASN A 1 126 ? -25.377 3.493 17.010 1.00 64.19 126 ASN A O 1
ATOM 1004 N N . ALA A 1 127 ? -24.129 5.351 17.138 1.00 59.06 127 ALA A N 1
ATOM 1005 C CA . ALA A 1 127 ? -24.808 6.027 16.035 1.00 59.06 127 ALA A CA 1
ATOM 1006 C C . ALA A 1 127 ? -24.690 5.220 14.732 1.00 59.06 127 ALA A C 1
ATOM 1008 O O . ALA A 1 127 ? -23.595 4.833 14.298 1.00 59.06 127 ALA A O 1
ATOM 1009 N N . ASP A 1 128 ? -25.840 4.921 14.125 1.00 62.28 128 ASP A N 1
ATOM 1010 C CA . ASP A 1 128 ? -25.978 3.925 13.068 1.00 62.28 128 ASP A CA 1
ATOM 1011 C C . ASP A 1 128 ? -26.381 4.515 11.725 1.00 62.28 128 ASP A C 1
ATOM 1013 O O . ASP A 1 128 ? -27.523 4.442 11.295 1.00 62.28 128 ASP A O 1
ATOM 1017 N N . VAL A 1 129 ? -25.394 5.078 11.028 1.00 65.38 129 VAL A N 1
ATOM 1018 C CA . VAL A 1 129 ? -25.528 5.362 9.600 1.00 65.38 129 VAL A CA 1
ATOM 1019 C C . VAL A 1 129 ? -24.293 4.819 8.893 1.00 65.38 129 VAL A C 1
ATOM 1021 O O . VAL A 1 129 ? -23.258 5.478 8.791 1.00 65.38 129 VAL A O 1
ATOM 1024 N N . ARG A 1 130 ? -24.368 3.568 8.423 1.00 70.88 130 ARG A N 1
ATOM 1025 C CA . ARG A 1 130 ? -23.410 3.084 7.421 1.00 70.88 130 ARG A CA 1
ATOM 1026 C C . ARG A 1 130 ? -23.767 3.749 6.092 1.00 70.88 130 ARG A C 1
ATOM 1028 O O . ARG A 1 130 ? -24.919 3.637 5.673 1.00 70.88 130 ARG A O 1
ATOM 1035 N N . PRO A 1 131 ? -22.821 4.382 5.379 1.00 88.25 131 PRO A N 1
ATOM 1036 C CA . PRO A 1 131 ? -23.107 4.929 4.060 1.00 88.25 131 PRO A CA 1
ATOM 1037 C C . PRO A 1 131 ? -23.152 3.782 3.031 1.00 88.25 131 PRO A C 1
ATOM 1039 O O . PRO A 1 131 ? -22.243 3.614 2.225 1.00 88.25 131 PRO A O 1
ATOM 1042 N N . ALA A 1 132 ? -24.201 2.952 3.076 1.00 89.50 132 ALA A N 1
ATOM 1043 C CA . ALA A 1 132 ? -24.312 1.718 2.292 1.00 89.50 132 ALA A CA 1
ATOM 1044 C C . ALA A 1 132 ? -24.212 1.973 0.780 1.00 89.50 132 ALA A C 1
ATOM 1046 O O . ALA A 1 132 ? -23.470 1.286 0.085 1.00 89.50 132 ALA A O 1
ATOM 1047 N N . LYS A 1 133 ? -24.867 3.033 0.284 1.00 94.81 133 LYS A N 1
ATOM 1048 C CA . LYS A 1 133 ? -24.757 3.462 -1.121 1.00 94.81 133 LYS A CA 1
ATOM 1049 C C . LYS A 1 133 ? -23.310 3.785 -1.515 1.00 94.81 133 LYS A C 1
ATOM 1051 O O . LYS A 1 133 ? -22.872 3.398 -2.594 1.00 94.81 133 LYS A O 1
ATOM 1056 N N . LEU A 1 134 ? -22.557 4.442 -0.625 1.00 96.88 134 LEU A N 1
ATOM 1057 C CA . LEU A 1 134 ? -21.140 4.739 -0.848 1.00 96.88 134 LEU A CA 1
ATOM 1058 C C . LEU A 1 134 ? -20.308 3.455 -0.884 1.00 96.88 134 LEU A C 1
ATOM 1060 O O . LEU A 1 134 ? -19.445 3.330 -1.743 1.00 96.88 134 LEU A O 1
ATOM 1064 N N . ALA A 1 135 ? -20.579 2.498 0.009 1.00 94.62 135 ALA A N 1
ATOM 1065 C CA . ALA A 1 135 ? -19.888 1.210 0.028 1.00 94.62 135 ALA A CA 1
ATOM 1066 C C . ALA A 1 135 ? -20.130 0.401 -1.260 1.00 94.62 135 ALA A C 1
ATOM 1068 O O . ALA A 1 135 ? -19.189 -0.166 -1.808 1.00 94.62 135 ALA A O 1
ATOM 1069 N N . VAL A 1 136 ? -21.359 0.405 -1.788 1.00 95.44 136 VAL A N 1
ATOM 1070 C CA . VAL A 1 136 ? -21.682 -0.239 -3.074 1.00 95.44 136 VAL A CA 1
ATOM 1071 C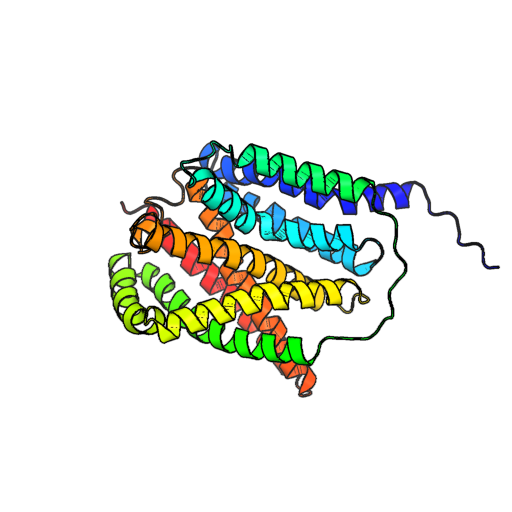 C . VAL A 1 136 ? -20.954 0.449 -4.231 1.00 95.44 136 VAL A C 1
ATOM 1073 O O . VAL A 1 136 ? -20.275 -0.219 -5.007 1.00 95.44 136 VAL A O 1
ATOM 1076 N N . ALA A 1 137 ? -21.017 1.782 -4.323 1.00 97.69 137 ALA A N 1
ATOM 1077 C CA . ALA A 1 137 ? -20.302 2.533 -5.360 1.00 97.69 137 ALA A CA 1
ATOM 1078 C C . ALA A 1 137 ? -18.773 2.340 -5.274 1.00 97.69 137 ALA A C 1
ATOM 1080 O O . ALA A 1 137 ? -18.085 2.218 -6.293 1.00 97.69 137 ALA A O 1
ATOM 1081 N N . HIS A 1 138 ? -18.235 2.257 -4.054 1.00 97.94 138 HIS A N 1
ATOM 1082 C CA . HIS A 1 138 ? -16.839 1.912 -3.792 1.00 97.94 138 HIS A CA 1
ATOM 1083 C C . HIS A 1 138 ? -16.511 0.504 -4.306 1.00 97.94 138 HIS A C 1
ATOM 1085 O O . HIS A 1 138 ? -15.519 0.331 -5.004 1.00 97.94 138 HIS A O 1
ATOM 1091 N N . GLY A 1 139 ? -17.368 -0.490 -4.064 1.00 97.19 139 GLY A N 1
ATOM 1092 C CA . GLY A 1 139 ? -17.194 -1.839 -4.611 1.00 97.19 139 GLY A CA 1
ATOM 1093 C C . GLY A 1 139 ? -17.205 -1.883 -6.145 1.00 97.19 139 GLY A C 1
ATOM 1094 O O . GLY A 1 139 ? -16.333 -2.507 -6.746 1.00 97.19 139 GLY A O 1
ATOM 1095 N N . ILE A 1 140 ? -18.141 -1.178 -6.791 1.00 96.75 140 ILE A N 1
ATOM 1096 C CA . ILE A 1 140 ? -18.257 -1.144 -8.261 1.00 96.75 140 ILE A CA 1
ATOM 1097 C C . ILE A 1 140 ? -17.016 -0.503 -8.899 1.00 96.75 140 ILE A C 1
ATOM 1099 O O . ILE A 1 140 ? -16.421 -1.066 -9.816 1.00 96.75 140 ILE A O 1
ATOM 1103 N N . SER A 1 141 ? -16.581 0.654 -8.394 1.00 98.06 141 SER A N 1
ATOM 1104 C CA . SER A 1 141 ? -15.370 1.316 -8.905 1.00 98.06 141 SER A CA 1
ATOM 1105 C C . SER A 1 141 ? -14.095 0.511 -8.623 1.00 98.06 141 SER A C 1
ATOM 1107 O O . SER A 1 141 ? -13.189 0.490 -9.458 1.00 98.06 141 SER A O 1
ATOM 1109 N N . ALA A 1 142 ? -14.033 -0.223 -7.507 1.00 97.56 142 ALA A N 1
ATOM 1110 C CA . ALA A 1 142 ? -12.937 -1.147 -7.224 1.00 97.56 142 ALA A CA 1
ATOM 1111 C C . ALA A 1 142 ? -12.889 -2.315 -8.223 1.00 97.56 142 ALA A C 1
ATOM 1113 O O . ALA A 1 142 ? -11.795 -2.737 -8.601 1.00 97.56 142 ALA A O 1
ATOM 1114 N N . ALA A 1 143 ? -14.035 -2.809 -8.708 1.00 96.31 143 ALA A N 1
ATOM 1115 C CA . ALA A 1 143 ? -14.077 -3.847 -9.741 1.00 96.31 143 ALA A CA 1
ATOM 1116 C C . ALA A 1 143 ? -13.463 -3.353 -11.065 1.00 96.31 143 ALA A C 1
ATOM 1118 O O . ALA A 1 143 ? -12.642 -4.052 -11.658 1.00 96.31 143 ALA A O 1
ATOM 1119 N N . LEU A 1 144 ? -13.767 -2.115 -11.477 1.00 96.06 144 LEU A N 1
ATOM 1120 C CA . LEU A 1 144 ? -13.155 -1.489 -12.659 1.00 96.06 144 LEU A CA 1
ATOM 1121 C C . LEU A 1 144 ? -11.633 -1.335 -12.514 1.00 96.06 144 LEU A C 1
ATOM 1123 O O . LEU A 1 144 ? -10.881 -1.681 -13.426 1.00 96.06 144 LEU A O 1
ATOM 1127 N N . ILE A 1 145 ? -11.162 -0.878 -11.348 1.00 97.69 145 ILE A N 1
ATOM 1128 C CA . ILE A 1 145 ? -9.722 -0.786 -11.057 1.00 97.69 145 ILE A CA 1
ATOM 1129 C C . ILE A 1 145 ? -9.079 -2.169 -11.039 1.00 97.69 145 ILE A C 1
ATOM 1131 O O . ILE A 1 145 ? -7.947 -2.308 -11.488 1.00 97.69 145 ILE A O 1
ATOM 1135 N N . THR A 1 146 ? -9.785 -3.195 -10.565 1.00 97.19 146 THR A N 1
ATOM 1136 C CA . THR A 1 146 ? -9.267 -4.567 -10.527 1.00 97.19 146 THR A CA 1
ATOM 1137 C C . THR A 1 146 ? -8.983 -5.096 -11.933 1.00 97.19 146 THR A C 1
ATOM 1139 O O . THR A 1 146 ? -7.941 -5.711 -12.136 1.00 97.19 146 THR A O 1
ATOM 1142 N N . ILE A 1 147 ? -9.836 -4.802 -12.922 1.00 96.44 147 ILE A N 1
ATOM 1143 C CA . ILE A 1 147 ? -9.597 -5.176 -14.331 1.00 96.44 147 ILE A CA 1
ATOM 1144 C C . ILE A 1 147 ? -8.286 -4.560 -14.837 1.00 96.44 147 ILE A C 1
ATOM 1146 O O . ILE A 1 147 ? -7.435 -5.262 -15.387 1.00 96.44 147 ILE A O 1
ATOM 1150 N N . PHE A 1 148 ? -8.086 -3.261 -14.595 1.00 97.50 148 PHE A N 1
ATOM 1151 C CA . PHE A 1 148 ? -6.827 -2.592 -14.923 1.00 97.50 148 PHE A CA 1
ATOM 1152 C C . PHE A 1 148 ? -5.646 -3.188 -14.148 1.00 97.50 148 PHE A C 1
ATOM 1154 O O . PHE A 1 148 ? -4.596 -3.446 -14.733 1.00 97.50 148 PHE A O 1
ATOM 1161 N N . ALA A 1 149 ? -5.811 -3.427 -12.847 1.00 97.88 149 ALA A N 1
ATOM 1162 C CA . ALA A 1 149 ? -4.759 -3.945 -11.988 1.00 97.88 149 ALA A CA 1
ATOM 1163 C C . ALA A 1 149 ? -4.306 -5.342 -12.423 1.00 97.88 149 ALA A C 1
ATOM 1165 O O . ALA A 1 149 ? -3.110 -5.600 -12.404 1.00 97.88 149 ALA A O 1
ATOM 1166 N N . VAL A 1 150 ? -5.210 -6.215 -12.879 1.00 97.81 150 VAL A N 1
ATOM 1167 C CA . VAL A 1 150 ? -4.835 -7.520 -13.447 1.00 97.81 150 VAL A CA 1
ATOM 1168 C C . VAL A 1 150 ? -3.924 -7.328 -14.658 1.00 97.81 150 VAL A C 1
ATOM 1170 O O . VAL A 1 150 ? -2.811 -7.841 -14.649 1.00 97.81 150 VAL A O 1
ATOM 1173 N N . ALA A 1 151 ? -4.324 -6.518 -15.645 1.00 97.88 151 ALA A N 1
ATOM 1174 C CA . ALA A 1 151 ? -3.483 -6.237 -16.813 1.00 97.88 151 ALA A CA 1
ATOM 1175 C C . ALA A 1 151 ? -2.135 -5.596 -16.422 1.00 97.88 151 ALA A C 1
ATOM 1177 O O . ALA A 1 151 ? -1.082 -5.946 -16.957 1.00 97.88 151 ALA A O 1
ATOM 1178 N N . HIS A 1 152 ? -2.155 -4.681 -15.452 1.00 97.88 152 HIS A N 1
ATOM 1179 C CA . HIS A 1 152 ? -0.965 -4.015 -14.933 1.00 97.88 152 HIS A CA 1
ATOM 1180 C C . HIS A 1 152 ? -0.003 -4.990 -14.237 1.00 97.88 152 HIS A C 1
ATOM 1182 O O . HIS A 1 152 ? 1.200 -4.947 -14.483 1.00 97.88 152 HIS A O 1
ATOM 1188 N N . LEU A 1 153 ? -0.514 -5.897 -13.401 1.00 98.25 153 LEU A N 1
ATOM 1189 C CA . LEU A 1 153 ? 0.289 -6.913 -12.720 1.00 98.25 153 LEU A CA 1
ATOM 1190 C C . LEU A 1 153 ? 0.789 -7.987 -13.690 1.00 98.25 153 LEU A C 1
ATOM 1192 O O . LEU A 1 153 ? 1.925 -8.427 -13.546 1.00 98.25 153 LEU A O 1
ATOM 1196 N N . THR A 1 154 ? 0.011 -8.358 -14.711 1.00 98.00 154 THR A N 1
ATOM 1197 C CA . THR A 1 154 ? 0.482 -9.229 -15.801 1.00 98.00 154 THR A CA 1
ATOM 1198 C C . THR A 1 154 ? 1.684 -8.617 -16.513 1.00 98.00 154 THR A C 1
ATOM 1200 O O . THR A 1 154 ? 2.660 -9.315 -16.772 1.00 98.00 154 THR A O 1
ATOM 1203 N N . ASN A 1 155 ? 1.659 -7.307 -16.773 1.00 98.06 155 ASN A N 1
ATOM 1204 C CA . ASN A 1 155 ? 2.808 -6.614 -17.343 1.00 98.06 155 ASN A CA 1
ATOM 1205 C C . ASN A 1 155 ? 4.048 -6.698 -16.439 1.00 98.06 155 ASN A C 1
ATOM 1207 O O . ASN A 1 155 ? 5.135 -6.989 -16.922 1.00 98.06 155 ASN A O 1
ATOM 1211 N N . HIS A 1 156 ? 3.888 -6.488 -15.128 1.00 97.06 156 HIS A N 1
ATOM 1212 C CA . HIS A 1 156 ? 4.989 -6.632 -14.164 1.00 97.06 156 HIS A CA 1
ATOM 1213 C C . HIS A 1 156 ? 5.531 -8.061 -14.102 1.00 97.06 156 HIS A C 1
ATOM 1215 O O . HIS A 1 156 ? 6.743 -8.253 -14.076 1.00 97.06 156 HIS A O 1
ATOM 1221 N N . LEU A 1 157 ? 4.650 -9.064 -14.135 1.00 97.81 157 LEU A N 1
ATOM 1222 C CA . LEU A 1 157 ? 5.032 -10.478 -14.171 1.00 97.81 157 LEU A CA 1
ATOM 1223 C C . LEU A 1 157 ? 5.812 -10.841 -15.439 1.00 97.81 157 LEU A C 1
ATOM 1225 O O . LEU A 1 157 ? 6.707 -11.678 -15.370 1.00 97.81 157 LEU A O 1
ATOM 1229 N N . ALA A 1 158 ? 5.548 -10.183 -16.572 1.00 97.38 158 ALA A N 1
ATOM 1230 C CA . ALA A 1 158 ? 6.350 -10.358 -17.785 1.00 97.38 158 ALA A CA 1
ATOM 1231 C C . ALA A 1 158 ? 7.828 -9.970 -17.579 1.00 97.38 158 ALA A C 1
ATOM 1233 O O . ALA A 1 158 ? 8.690 -10.462 -18.301 1.00 97.38 158 ALA A O 1
ATOM 1234 N N . GLY A 1 159 ? 8.135 -9.170 -16.551 1.00 94.44 159 GLY A N 1
ATOM 1235 C CA . GLY A 1 159 ? 9.498 -8.864 -16.116 1.00 94.44 159 GLY A CA 1
ATOM 1236 C C . GLY A 1 159 ? 10.310 -10.075 -15.651 1.00 94.44 159 GLY A C 1
ATOM 1237 O O . GLY A 1 159 ? 11.535 -10.018 -15.681 1.00 94.44 159 GLY A O 1
ATOM 1238 N N . VAL A 1 160 ? 9.665 -11.195 -15.292 1.00 96.25 160 VAL A N 1
ATOM 1239 C CA . VAL A 1 160 ? 10.349 -12.480 -15.034 1.00 96.25 160 VAL A CA 1
ATOM 1240 C C . VAL A 1 160 ? 11.116 -12.952 -16.275 1.00 96.25 160 VAL A C 1
ATOM 1242 O O . VAL A 1 160 ? 12.162 -13.579 -16.155 1.00 96.25 160 VAL A O 1
ATOM 1245 N N . LEU A 1 161 ? 10.615 -12.612 -17.466 1.00 95.75 161 LEU A N 1
ATOM 1246 C CA . LEU A 1 161 ? 11.228 -12.910 -18.761 1.00 95.75 161 LEU A CA 1
ATOM 1247 C C . LEU A 1 161 ? 12.130 -11.764 -19.261 1.00 95.75 161 LEU A C 1
ATOM 1249 O O . LEU A 1 161 ? 12.480 -11.726 -20.439 1.00 95.75 161 LEU A O 1
ATOM 1253 N N . GLY A 1 162 ? 12.467 -10.807 -18.393 1.00 93.44 162 GLY A N 1
ATOM 1254 C CA . GLY A 1 162 ? 13.339 -9.674 -18.692 1.00 93.44 162 GLY A CA 1
ATOM 1255 C C . GLY A 1 162 ? 12.617 -8.376 -19.068 1.00 93.44 162 GLY A C 1
ATOM 1256 O O . GLY A 1 162 ? 11.422 -8.334 -19.383 1.00 93.44 162 GLY A O 1
ATOM 1257 N N . GLY A 1 163 ? 13.384 -7.281 -19.040 1.00 93.94 163 GLY A N 1
ATOM 1258 C CA . GLY A 1 163 ? 12.883 -5.926 -19.277 1.00 93.94 163 GLY A CA 1
ATOM 1259 C C . GLY A 1 163 ? 12.330 -5.697 -20.686 1.00 93.94 163 GLY A C 1
ATOM 1260 O O . GLY A 1 163 ? 11.359 -4.954 -20.844 1.00 93.94 163 GLY A O 1
ATOM 1261 N N . GLU A 1 164 ? 12.881 -6.366 -21.702 1.00 95.31 164 GLU A N 1
ATOM 1262 C CA . GLU A 1 164 ? 12.385 -6.283 -23.083 1.00 95.31 164 GLU A CA 1
ATOM 1263 C C . GLU A 1 164 ? 10.972 -6.858 -23.214 1.00 95.31 164 GLU A C 1
ATOM 1265 O O . GLU A 1 164 ? 10.084 -6.191 -23.751 1.00 95.31 164 GLU A O 1
ATOM 1270 N N . THR A 1 165 ? 10.733 -8.046 -22.648 1.00 96.81 165 THR A N 1
ATOM 1271 C CA . THR A 1 165 ? 9.412 -8.691 -22.640 1.00 96.81 165 THR A CA 1
ATOM 1272 C C . THR A 1 165 ? 8.392 -7.842 -21.887 1.00 96.81 165 THR A C 1
ATOM 1274 O O . THR A 1 165 ? 7.295 -7.596 -22.394 1.00 96.81 165 THR A O 1
ATOM 1277 N N . HIS A 1 166 ? 8.770 -7.307 -20.719 1.00 97.19 166 HIS A N 1
ATOM 1278 C CA . HIS A 1 166 ? 7.950 -6.329 -20.004 1.00 97.19 166 HIS A CA 1
ATOM 1279 C C . HIS A 1 166 ? 7.611 -5.121 -20.894 1.00 97.19 166 HIS A C 1
ATOM 1281 O O . HIS A 1 166 ? 6.453 -4.721 -20.976 1.00 97.19 166 HIS A O 1
ATOM 1287 N N . ILE A 1 167 ? 8.588 -4.520 -21.585 1.00 97.31 167 ILE A N 1
ATOM 1288 C CA . ILE A 1 167 ? 8.350 -3.355 -22.455 1.00 97.31 167 ILE A CA 1
ATOM 1289 C C . ILE A 1 167 ? 7.439 -3.709 -23.641 1.00 97.31 167 ILE A C 1
ATOM 1291 O O . ILE A 1 167 ? 6.579 -2.899 -23.998 1.00 97.31 167 ILE A O 1
ATOM 1295 N N . ALA A 1 168 ? 7.591 -4.893 -24.236 1.00 98.00 168 ALA A N 1
ATOM 1296 C CA . ALA A 1 168 ? 6.752 -5.356 -25.338 1.00 98.00 168 ALA A CA 1
ATOM 1297 C C . ALA A 1 168 ? 5.280 -5.485 -24.911 1.00 98.00 168 ALA A C 1
ATOM 1299 O O . ALA A 1 168 ? 4.407 -4.855 -25.514 1.00 98.00 168 ALA A O 1
ATOM 1300 N N . VAL A 1 169 ? 5.008 -6.202 -23.813 1.00 98.00 169 VAL A N 1
ATOM 1301 C CA . VAL A 1 169 ? 3.654 -6.326 -23.240 1.00 98.00 169 VAL A CA 1
ATOM 1302 C C . VAL A 1 169 ? 3.097 -4.947 -22.870 1.00 98.00 169 VAL A C 1
ATOM 1304 O O . VAL A 1 169 ? 1.958 -4.609 -23.205 1.00 98.00 169 VAL A O 1
ATOM 1307 N N . MET A 1 170 ? 3.926 -4.102 -22.258 1.00 98.00 170 MET A N 1
ATOM 1308 C CA . MET A 1 170 ? 3.553 -2.762 -21.823 1.00 98.00 170 MET A CA 1
ATOM 1309 C C . MET A 1 170 ? 3.088 -1.896 -22.995 1.00 98.00 170 MET A C 1
ATOM 1311 O O . MET A 1 170 ? 2.096 -1.180 -22.856 1.00 98.00 170 MET A O 1
ATOM 1315 N N . ARG A 1 171 ? 3.776 -1.946 -24.144 1.00 97.75 171 ARG A N 1
ATOM 1316 C CA . ARG A 1 171 ? 3.399 -1.181 -25.345 1.00 97.75 171 ARG A CA 1
ATOM 1317 C C . ARG A 1 171 ? 1.993 -1.545 -25.818 1.00 97.75 171 ARG A C 1
ATOM 1319 O O . ARG A 1 171 ? 1.211 -0.632 -26.065 1.00 97.75 171 ARG A O 1
ATOM 1326 N N . HIS A 1 172 ? 1.645 -2.832 -25.852 1.00 97.31 172 HIS A N 1
ATOM 1327 C CA . HIS A 1 172 ? 0.302 -3.276 -26.237 1.00 97.31 172 HIS A CA 1
ATOM 1328 C C . HIS A 1 172 ? -0.770 -2.812 -25.249 1.00 97.31 172 HIS A C 1
ATOM 1330 O O . HIS A 1 172 ? -1.782 -2.241 -25.653 1.00 97.31 172 HIS A O 1
ATOM 1336 N N . LEU A 1 173 ? -0.541 -2.987 -23.946 1.00 97.50 173 LEU A N 1
ATOM 1337 C CA . LEU A 1 173 ? -1.538 -2.607 -22.943 1.00 97.50 173 LEU A CA 1
ATOM 1338 C C . LEU A 1 173 ? -1.742 -1.084 -22.864 1.00 97.50 173 LEU A C 1
ATOM 1340 O O . LEU A 1 173 ? -2.863 -0.619 -22.641 1.00 97.50 173 LEU A O 1
ATOM 1344 N N . ARG A 1 174 ? -0.679 -0.293 -23.084 1.00 96.62 174 ARG A N 1
ATOM 1345 C CA . ARG A 1 174 ? -0.744 1.178 -23.075 1.00 96.62 174 ARG A CA 1
ATOM 1346 C C . ARG A 1 174 ? -1.672 1.739 -24.147 1.00 96.62 174 ARG A C 1
ATOM 1348 O O . ARG A 1 174 ? -2.260 2.783 -23.888 1.00 96.62 174 ARG A O 1
ATOM 1355 N N . VAL A 1 175 ? -1.849 1.063 -25.285 1.00 96.94 175 VAL A N 1
ATOM 1356 C CA . VAL A 1 175 ? -2.820 1.478 -26.318 1.00 96.94 175 VAL A CA 1
ATOM 1357 C C . VAL A 1 175 ? -4.226 1.612 -25.726 1.00 96.94 175 VAL A C 1
ATOM 1359 O O . VAL A 1 175 ? -4.957 2.537 -26.064 1.00 96.94 175 VAL A O 1
ATOM 1362 N N . VAL A 1 176 ? -4.582 0.727 -24.791 1.00 95.19 176 VAL A N 1
ATOM 1363 C CA . VAL A 1 176 ? -5.899 0.716 -24.152 1.00 95.19 176 VAL A CA 1
ATOM 1364 C C . VAL A 1 176 ? -5.931 1.684 -22.970 1.00 95.19 176 VAL A C 1
ATOM 1366 O O . VAL A 1 176 ? -6.681 2.662 -22.978 1.00 95.19 176 VAL A O 1
ATOM 1369 N N . TYR A 1 177 ? -5.104 1.444 -21.946 1.00 92.44 177 TYR A N 1
ATOM 1370 C CA . TYR A 1 177 ? -5.239 2.150 -20.667 1.00 92.44 177 TYR A CA 1
ATOM 1371 C C . TYR A 1 177 ? -4.655 3.568 -20.653 1.00 92.44 177 TYR A C 1
ATOM 1373 O O . TYR A 1 177 ? -4.890 4.297 -19.693 1.00 92.44 177 TYR A O 1
ATOM 1381 N N . ARG A 1 178 ? -3.883 3.962 -21.678 1.00 94.00 178 ARG A N 1
ATOM 1382 C CA . ARG A 1 178 ? -3.465 5.361 -21.896 1.00 94.00 178 ARG A CA 1
ATOM 1383 C C . ARG A 1 178 ? -4.278 6.062 -22.981 1.00 94.00 178 ARG A C 1
ATOM 1385 O O . ARG A 1 178 ? -3.913 7.161 -23.388 1.00 94.00 178 ARG A O 1
ATOM 1392 N N . SER A 1 179 ? -5.366 5.460 -23.464 1.00 96.38 179 SER A N 1
ATOM 1393 C CA . SER A 1 179 ? -6.329 6.237 -24.242 1.00 96.38 179 SER A CA 1
ATOM 1394 C C . SER A 1 179 ? -6.934 7.319 -23.331 1.00 96.38 179 SER A C 1
ATOM 1396 O O . SER A 1 179 ? -7.176 7.030 -22.153 1.00 96.38 179 SER A O 1
ATOM 1398 N N . PRO A 1 180 ? -7.198 8.544 -23.824 1.00 95.69 180 PRO A N 1
ATOM 1399 C CA . PRO A 1 180 ? -7.685 9.635 -22.977 1.00 95.69 180 PRO A CA 1
ATOM 1400 C C . PRO A 1 180 ? -8.935 9.259 -22.173 1.00 95.69 180 PRO A C 1
ATOM 1402 O O . PRO A 1 180 ? -9.022 9.547 -20.985 1.00 95.69 180 PRO A O 1
ATOM 1405 N N . VAL A 1 181 ? -9.867 8.533 -22.798 1.00 97.12 181 VAL A N 1
ATOM 1406 C CA . VAL A 1 181 ? -11.116 8.096 -22.163 1.00 97.12 181 VAL A CA 1
ATOM 1407 C C . VAL A 1 181 ? -10.853 7.110 -21.023 1.00 97.12 181 VAL A C 1
ATOM 1409 O O . VAL A 1 181 ? -11.336 7.316 -19.909 1.00 97.12 181 VAL A O 1
ATOM 1412 N N . VAL A 1 182 ? -10.081 6.045 -21.275 1.00 96.94 182 VAL A N 1
ATOM 1413 C CA . VAL A 1 182 ? -9.824 5.012 -20.259 1.00 96.94 182 VAL A CA 1
ATOM 1414 C C . VAL A 1 182 ? -8.946 5.562 -19.138 1.00 96.94 182 VAL A C 1
ATOM 1416 O O . VAL A 1 182 ? -9.230 5.306 -17.970 1.00 96.94 182 VAL A O 1
ATOM 1419 N N . GLU A 1 183 ? -7.921 6.354 -19.461 1.00 96.19 183 GLU A N 1
ATOM 1420 C CA . GLU A 1 183 ? -7.054 6.968 -18.455 1.00 96.19 183 GLU A CA 1
ATOM 1421 C C . GLU A 1 183 ? -7.848 7.913 -17.544 1.00 96.19 183 GLU A C 1
ATOM 1423 O O . GLU A 1 183 ? -7.763 7.784 -16.321 1.00 96.19 183 GLU A O 1
ATOM 1428 N N . SER A 1 184 ? -8.676 8.805 -18.102 1.00 96.81 184 SER A N 1
ATOM 1429 C CA . SER A 1 184 ? -9.526 9.697 -17.303 1.00 96.81 184 SER A CA 1
ATOM 1430 C C . SER A 1 184 ? -10.504 8.928 -16.416 1.00 96.81 184 SER A C 1
ATOM 1432 O O . SER A 1 184 ? -10.653 9.269 -15.241 1.00 96.81 184 SER A O 1
ATOM 1434 N N . LEU A 1 185 ? -11.131 7.866 -16.934 1.00 97.81 185 LEU A N 1
ATOM 1435 C CA . LEU A 1 185 ? -12.038 7.026 -16.150 1.00 97.81 185 LEU A CA 1
ATOM 1436 C C . LEU A 1 185 ? -11.311 6.325 -14.995 1.00 97.81 185 LEU A C 1
ATOM 1438 O O . LEU A 1 185 ? -11.806 6.325 -13.866 1.00 97.81 185 LEU A O 1
ATOM 1442 N N . LEU A 1 186 ? -10.132 5.750 -15.249 1.00 97.94 186 LEU A N 1
ATOM 1443 C CA . LEU A 1 186 ? -9.330 5.086 -14.220 1.00 97.94 186 LEU A CA 1
ATOM 1444 C C . LEU A 1 186 ? -8.867 6.074 -13.147 1.00 97.94 186 LEU A C 1
ATOM 1446 O O . LEU A 1 186 ? -8.969 5.771 -11.959 1.00 97.94 186 LEU A O 1
ATOM 1450 N N . LEU A 1 187 ? -8.416 7.268 -13.540 1.00 97.62 187 LEU A N 1
ATOM 1451 C CA . LEU A 1 187 ? -8.026 8.325 -12.605 1.00 97.62 187 LEU A CA 1
ATOM 1452 C C . LEU A 1 187 ? -9.208 8.794 -11.750 1.00 97.62 187 LEU A C 1
ATOM 1454 O O . LEU A 1 187 ? -9.056 8.937 -10.536 1.00 97.62 187 LEU A O 1
ATOM 1458 N N . ALA A 1 188 ? -10.389 8.966 -12.350 1.00 98.31 188 ALA A N 1
ATOM 1459 C CA . ALA A 1 188 ? -11.610 9.286 -11.618 1.00 98.31 188 ALA A CA 1
ATOM 1460 C C . ALA A 1 188 ? -11.979 8.173 -10.623 1.00 98.31 188 ALA A C 1
ATOM 1462 O O . ALA A 1 188 ? -12.277 8.465 -9.464 1.00 98.31 188 ALA A O 1
ATOM 1463 N N . CYS A 1 189 ? -11.884 6.902 -11.031 1.00 98.50 189 CYS A N 1
ATOM 1464 C CA . CYS A 1 189 ? -12.118 5.764 -10.142 1.00 98.50 189 CYS A CA 1
ATOM 1465 C C . CYS A 1 189 ? -11.122 5.745 -8.978 1.00 98.50 189 CYS A C 1
ATOM 1467 O O . CYS A 1 189 ? -11.535 5.556 -7.838 1.00 98.50 189 CYS A O 1
ATOM 1469 N N . VAL A 1 190 ? -9.828 5.970 -9.228 1.00 98.25 190 VAL A N 1
ATOM 1470 C CA . VAL A 1 190 ? -8.798 5.996 -8.176 1.00 98.25 190 VAL A CA 1
ATOM 1471 C C . VAL A 1 190 ? -9.022 7.159 -7.208 1.00 98.25 190 VAL A C 1
ATOM 1473 O O . VAL A 1 190 ? -8.963 6.963 -5.993 1.00 98.25 190 VAL A O 1
ATOM 1476 N N . LEU A 1 191 ? -9.330 8.358 -7.712 1.00 98.12 191 LEU A N 1
ATOM 1477 C CA . LEU A 1 191 ? -9.649 9.509 -6.864 1.00 98.12 191 LEU A CA 1
ATOM 1478 C C . LEU A 1 191 ? -10.887 9.230 -6.004 1.00 98.12 191 LEU A C 1
ATOM 1480 O O . LEU A 1 191 ? -10.885 9.484 -4.797 1.00 98.12 191 LEU A O 1
ATOM 1484 N N . PHE A 1 192 ? -11.920 8.645 -6.612 1.00 98.50 192 PHE A N 1
ATOM 1485 C CA . PHE A 1 192 ? -13.114 8.223 -5.898 1.00 98.50 192 PHE A CA 1
ATOM 1486 C C . PHE A 1 192 ? -12.797 7.159 -4.842 1.00 98.50 192 PHE A C 1
ATOM 1488 O O . PHE A 1 192 ? -13.283 7.281 -3.721 1.00 98.50 192 PHE A O 1
ATOM 1495 N N . GLN A 1 193 ? -11.956 6.161 -5.132 1.00 98.25 193 GLN A N 1
ATOM 1496 C CA . GLN A 1 193 ? -11.516 5.151 -4.161 1.00 98.25 193 GLN A CA 1
ATOM 1497 C C . GLN A 1 193 ? -10.802 5.770 -2.960 1.00 98.25 193 GLN A C 1
ATOM 1499 O O . GLN A 1 193 ? -11.111 5.417 -1.824 1.00 98.25 193 GLN A O 1
ATOM 1504 N N . VAL A 1 194 ? -9.890 6.719 -3.191 1.00 97.69 194 VAL A N 1
ATOM 1505 C CA . VAL A 1 194 ? -9.168 7.431 -2.124 1.00 97.69 194 VAL A CA 1
ATOM 1506 C C . VAL A 1 194 ? -10.145 8.200 -1.232 1.00 97.69 194 VAL A C 1
ATOM 1508 O O . VAL A 1 194 ? -10.122 8.041 -0.009 1.00 97.69 194 VAL A O 1
ATOM 1511 N N . ALA A 1 195 ? -11.049 8.984 -1.828 1.00 97.88 195 ALA A N 1
ATOM 1512 C CA . ALA A 1 195 ? -12.015 9.789 -1.084 1.00 97.88 195 ALA A CA 1
ATOM 1513 C C . ALA A 1 195 ? -13.049 8.924 -0.341 1.00 97.88 195 ALA A C 1
ATOM 1515 O O . ALA A 1 195 ? -13.245 9.068 0.868 1.00 97.88 195 ALA A O 1
ATOM 1516 N N . SER A 1 196 ? -13.694 7.992 -1.045 1.00 97.88 196 SER A N 1
ATOM 1517 C CA . SER A 1 196 ? -14.714 7.110 -0.468 1.00 97.88 196 SER A CA 1
ATOM 1518 C C . SER A 1 196 ? -14.125 6.143 0.559 1.00 97.88 196 SER A C 1
ATOM 1520 O O . SER A 1 196 ? -14.726 5.958 1.614 1.00 97.88 196 SER A O 1
ATOM 1522 N N . GLY A 1 197 ? -12.932 5.592 0.319 1.00 97.00 197 GLY A N 1
ATOM 1523 C CA . GLY A 1 197 ? -12.224 4.721 1.257 1.00 97.00 197 GLY A CA 1
ATOM 1524 C C . GLY A 1 197 ? -11.877 5.431 2.566 1.00 97.00 197 GLY A C 1
ATOM 1525 O O . GLY A 1 197 ? -12.106 4.873 3.640 1.00 97.00 197 GLY A O 1
ATOM 1526 N N . TRP A 1 198 ? -11.420 6.689 2.503 1.00 96.12 198 TRP A N 1
ATOM 1527 C CA . TRP A 1 198 ? -11.196 7.512 3.698 1.00 96.12 198 TRP A CA 1
ATOM 1528 C C . TRP A 1 198 ? -12.480 7.704 4.510 1.00 96.12 198 TRP A C 1
ATOM 1530 O O . TRP A 1 198 ? -12.495 7.489 5.725 1.00 96.12 198 TRP A O 1
ATOM 1540 N N . VAL A 1 199 ? -13.577 8.068 3.835 1.00 95.69 199 VAL A N 1
ATOM 1541 C CA . VAL A 1 199 ? -14.886 8.250 4.473 1.00 95.69 199 VAL A CA 1
ATOM 1542 C C . VAL A 1 199 ? -15.363 6.940 5.103 1.00 95.69 199 VAL A C 1
ATOM 1544 O O . VAL A 1 199 ? -15.745 6.933 6.274 1.00 95.69 199 VAL A O 1
ATOM 1547 N N . LEU A 1 200 ? -15.300 5.820 4.379 1.00 95.31 200 LEU A N 1
ATOM 1548 C CA . LEU A 1 200 ? -15.713 4.502 4.870 1.00 95.31 200 LEU A CA 1
ATOM 1549 C C . LEU A 1 200 ? -14.889 4.062 6.087 1.00 95.31 200 LEU A C 1
ATOM 1551 O O . LEU A 1 200 ? -15.464 3.621 7.083 1.00 95.31 200 LEU A O 1
ATOM 1555 N N . LEU A 1 201 ? -13.568 4.256 6.058 1.00 94.12 201 LEU A N 1
ATOM 1556 C CA . LEU A 1 201 ? -12.684 3.965 7.187 1.00 94.12 201 LEU A CA 1
ATOM 1557 C C . LEU A 1 201 ? -13.015 4.833 8.409 1.00 94.12 201 LEU A C 1
ATOM 1559 O O . LEU A 1 201 ? -13.101 4.331 9.534 1.00 94.12 201 LEU A O 1
ATOM 1563 N N . ALA A 1 202 ? -13.233 6.135 8.199 1.00 91.56 202 ALA A N 1
ATOM 1564 C CA . ALA A 1 202 ? -13.562 7.072 9.268 1.00 91.56 202 ALA A CA 1
ATOM 1565 C C . ALA A 1 202 ? -14.863 6.690 9.989 1.00 91.56 202 ALA A C 1
ATOM 1567 O O . ALA A 1 202 ? -14.914 6.817 11.217 1.00 91.56 202 ALA A O 1
ATOM 1568 N N . HIS A 1 203 ? -15.860 6.185 9.249 1.00 90.69 203 HIS A N 1
ATOM 1569 C CA . HIS A 1 203 ? -17.099 5.628 9.797 1.00 90.69 203 HIS A CA 1
ATOM 1570 C C . HIS A 1 203 ? -16.862 4.275 10.478 1.00 90.69 203 HIS A C 1
ATOM 1572 O O . HIS A 1 203 ? -17.339 4.059 11.593 1.00 90.69 203 HIS A O 1
ATOM 1578 N N . ARG A 1 204 ? -16.093 3.371 9.856 1.00 90.00 204 ARG A N 1
ATOM 1579 C CA . ARG A 1 204 ? -15.851 2.021 10.383 1.00 90.00 204 ARG A CA 1
ATOM 1580 C C . ARG A 1 204 ? -15.158 2.035 11.742 1.00 90.00 204 ARG A C 1
ATOM 1582 O O . ARG A 1 204 ? -15.556 1.274 12.613 1.00 90.00 204 ARG A O 1
ATOM 1589 N N . ILE A 1 205 ? -14.180 2.916 11.952 1.00 89.50 205 ILE A N 1
ATOM 1590 C CA . ILE A 1 205 ? -13.428 3.007 13.220 1.00 89.50 205 ILE A CA 1
ATOM 1591 C C . ILE A 1 205 ? -14.299 3.479 14.397 1.00 89.50 205 ILE A C 1
ATOM 1593 O O . ILE A 1 205 ? -13.936 3.267 15.548 1.00 89.50 205 ILE A O 1
ATOM 1597 N N . ARG A 1 206 ? -15.453 4.107 14.143 1.00 87.81 206 ARG A N 1
ATOM 1598 C CA . ARG A 1 206 ? -16.387 4.480 15.219 1.00 87.81 206 ARG A CA 1
ATOM 1599 C C . ARG A 1 206 ? -17.155 3.271 15.754 1.00 87.81 206 ARG A C 1
ATOM 1601 O O . ARG A 1 206 ? -17.599 3.289 16.900 1.00 87.81 206 ARG A O 1
ATOM 1608 N N . LYS A 1 207 ? -17.301 2.227 14.933 1.00 87.00 207 LYS A N 1
ATOM 1609 C CA . LYS A 1 207 ? -18.080 1.034 15.260 1.00 87.00 207 LYS A CA 1
ATOM 1610 C C . LYS A 1 207 ? -17.299 0.082 16.170 1.00 87.00 207 LYS A C 1
ATOM 1612 O O . LYS A 1 207 ? -16.073 0.013 16.070 1.00 87.00 207 LYS A O 1
ATOM 1617 N N . PRO A 1 208 ? -17.999 -0.691 17.021 1.00 85.12 208 PRO A N 1
ATOM 1618 C CA . PRO A 1 208 ? -17.379 -1.767 17.778 1.00 85.12 208 PRO A CA 1
ATOM 1619 C C . PRO A 1 208 ? -16.637 -2.748 16.869 1.00 85.12 208 PRO A C 1
ATOM 1621 O O . PRO A 1 208 ? -17.065 -3.043 15.751 1.00 85.12 208 PRO A O 1
ATOM 1624 N N . PHE A 1 209 ? -15.523 -3.267 17.375 1.00 87.50 209 PHE A N 1
ATOM 1625 C CA . PHE A 1 209 ? -14.752 -4.309 16.713 1.00 87.50 209 PHE A CA 1
ATOM 1626 C C . PHE A 1 209 ? -15.618 -5.551 16.471 1.00 87.50 209 PHE A C 1
ATOM 1628 O O . PHE A 1 209 ? -16.186 -6.086 17.421 1.00 87.50 209 PHE A O 1
ATOM 1635 N N . SER A 1 210 ? -15.698 -6.025 15.221 1.00 86.44 210 SER A N 1
ATOM 1636 C CA . SER A 1 210 ? -16.470 -7.231 14.877 1.00 86.44 210 SER A CA 1
ATOM 1637 C C . SER A 1 210 ? -15.620 -8.423 14.433 1.00 86.44 210 SER A C 1
ATOM 1639 O O . SER A 1 210 ? -16.146 -9.511 14.224 1.00 86.44 210 SER A O 1
ATOM 1641 N N . GLY A 1 211 ? -14.298 -8.263 14.346 1.00 92.06 211 GLY A N 1
ATOM 1642 C CA . GLY A 1 211 ? -13.381 -9.364 14.073 1.00 92.06 211 GLY A CA 1
ATOM 1643 C C . GLY A 1 211 ? -12.095 -8.914 13.392 1.00 92.06 211 GLY A C 1
ATOM 1644 O O . GLY A 1 211 ? -11.959 -7.776 12.951 1.00 92.06 211 GLY A O 1
ATOM 1645 N N . TRP A 1 212 ? -11.134 -9.832 13.280 1.00 94.69 212 TRP A N 1
ATOM 1646 C CA . TRP A 1 212 ? -9.825 -9.542 12.685 1.00 94.69 212 TRP A CA 1
ATOM 1647 C C . TRP A 1 212 ? -9.907 -9.177 11.191 1.00 94.69 212 TRP A C 1
ATOM 1649 O O . TRP A 1 212 ? -9.054 -8.434 10.709 1.00 94.69 212 TRP A O 1
ATOM 1659 N N . ILE A 1 213 ? -10.949 -9.638 10.481 1.00 95.62 213 ILE A N 1
ATOM 1660 C CA . ILE A 1 213 ? -11.217 -9.273 9.079 1.00 95.62 213 ILE A CA 1
ATOM 1661 C C . ILE A 1 213 ? -11.388 -7.756 8.932 1.00 95.62 213 ILE A C 1
ATOM 1663 O O . ILE A 1 213 ? -10.821 -7.171 8.013 1.00 95.62 213 ILE A O 1
ATOM 1667 N N . ASP A 1 214 ? -12.072 -7.099 9.876 1.00 92.81 214 ASP A N 1
ATOM 1668 C CA . ASP A 1 214 ? -12.200 -5.638 9.865 1.00 92.81 214 ASP A CA 1
ATOM 1669 C C . ASP A 1 214 ? -10.831 -4.967 9.945 1.00 92.81 214 ASP A C 1
ATOM 1671 O O . ASP A 1 214 ? -10.574 -3.975 9.267 1.00 92.81 214 ASP A O 1
ATOM 1675 N N . THR A 1 215 ? -9.939 -5.498 10.787 1.00 96.06 215 THR A N 1
ATOM 1676 C CA . THR A 1 215 ? -8.602 -4.935 10.961 1.00 96.06 215 THR A CA 1
ATOM 1677 C C . THR A 1 215 ? -7.792 -5.047 9.681 1.00 96.06 215 THR A C 1
ATOM 1679 O O . THR A 1 215 ? -7.217 -4.048 9.255 1.00 96.06 215 THR A O 1
ATOM 1682 N N . VAL A 1 216 ? -7.761 -6.218 9.040 1.00 97.88 216 VAL A N 1
ATOM 1683 C CA . VAL A 1 216 ? -6.990 -6.388 7.798 1.00 97.88 216 VAL A CA 1
ATOM 1684 C C . VAL A 1 216 ? -7.609 -5.622 6.628 1.00 97.88 216 VAL A C 1
ATOM 1686 O O . VAL A 1 216 ? -6.862 -5.075 5.819 1.00 97.88 216 VAL A O 1
ATOM 1689 N N . GLN A 1 217 ? -8.939 -5.485 6.562 1.00 97.81 217 GLN A N 1
ATOM 1690 C CA . GLN A 1 217 ? -9.607 -4.666 5.545 1.00 97.81 217 GLN A CA 1
ATOM 1691 C C . GLN A 1 217 ? -9.289 -3.175 5.721 1.00 97.81 217 GLN A C 1
ATOM 1693 O O . GLN A 1 217 ? -8.931 -2.505 4.754 1.00 97.81 217 GLN A O 1
ATOM 1698 N N . ASN A 1 218 ? -9.368 -2.662 6.952 1.00 97.44 218 ASN A N 1
ATOM 1699 C CA . ASN A 1 218 ? -9.041 -1.270 7.268 1.00 97.44 218 ASN A CA 1
ATOM 1700 C C . ASN A 1 218 ? -7.552 -0.968 7.052 1.00 97.44 218 ASN A C 1
ATOM 1702 O O . ASN A 1 218 ? -7.209 0.078 6.506 1.00 97.44 218 ASN A O 1
ATOM 1706 N N . ALA A 1 219 ? -6.671 -1.889 7.450 1.00 98.25 219 ALA A N 1
ATOM 1707 C CA . ALA A 1 219 ? -5.231 -1.763 7.262 1.00 98.25 219 ALA A CA 1
ATOM 1708 C C . ALA A 1 219 ? -4.842 -1.757 5.781 1.00 98.25 219 ALA A C 1
ATOM 1710 O O . ALA A 1 219 ? -4.150 -0.846 5.334 1.00 98.25 219 ALA A O 1
ATOM 1711 N N . SER A 1 220 ? -5.320 -2.740 5.014 1.00 98.75 220 SER A N 1
ATOM 1712 C CA . SER A 1 220 ? -5.070 -2.808 3.570 1.00 98.75 220 SER A CA 1
ATOM 1713 C C . SER A 1 220 ? -5.692 -1.626 2.827 1.00 98.75 220 SER A C 1
ATOM 1715 O O . SER A 1 220 ? -5.043 -1.060 1.957 1.00 98.75 220 SER A O 1
ATOM 1717 N N . GLY A 1 221 ? -6.890 -1.179 3.218 1.00 98.44 221 GLY A N 1
ATOM 1718 C CA . GLY A 1 221 ? -7.537 0.002 2.640 1.00 98.44 221 GLY A CA 1
ATOM 1719 C C . GLY A 1 221 ? -6.762 1.294 2.909 1.00 98.44 221 GLY A C 1
ATOM 1720 O O . GLY A 1 221 ? -6.547 2.083 1.992 1.00 98.44 221 GLY A O 1
ATOM 1721 N N . MET A 1 222 ? -6.272 1.493 4.138 1.00 98.25 222 MET A N 1
ATOM 1722 C CA . MET A 1 222 ? -5.409 2.634 4.464 1.00 98.25 222 MET A CA 1
ATOM 1723 C C . MET A 1 222 ? -4.077 2.576 3.706 1.00 98.25 222 MET A C 1
ATOM 1725 O O . MET A 1 222 ? -3.611 3.597 3.200 1.00 98.25 222 MET A O 1
ATOM 1729 N N . TYR A 1 223 ? -3.477 1.387 3.588 1.00 98.75 223 TYR A N 1
ATOM 1730 C CA . TYR A 1 223 ? -2.269 1.212 2.788 1.00 98.75 223 TYR A CA 1
ATOM 1731 C C . TYR A 1 223 ? -2.529 1.570 1.320 1.00 98.75 223 TYR A C 1
ATOM 1733 O O . TYR A 1 223 ? -1.767 2.342 0.749 1.00 98.75 223 TYR A O 1
ATOM 1741 N N . LEU A 1 224 ? -3.620 1.072 0.723 1.00 98.75 224 LEU A N 1
ATOM 1742 C CA . LEU A 1 224 ? -4.002 1.363 -0.662 1.00 98.75 224 LEU A CA 1
ATOM 1743 C C . LEU A 1 224 ? -4.291 2.844 -0.898 1.00 98.75 224 LEU A C 1
ATOM 1745 O O . LEU A 1 224 ? -3.910 3.368 -1.938 1.00 98.75 224 LEU A O 1
ATOM 1749 N N . LEU A 1 225 ? -4.906 3.536 0.063 1.00 98.19 225 LEU A N 1
ATOM 1750 C CA . LEU A 1 225 ? -5.119 4.981 -0.010 1.00 98.19 225 LEU A CA 1
ATOM 1751 C C . LEU A 1 225 ? -3.786 5.718 -0.193 1.00 98.19 225 LEU A C 1
ATOM 1753 O O . LEU A 1 225 ? -3.631 6.512 -1.124 1.00 98.19 225 LEU A O 1
ATOM 1757 N N . LEU A 1 226 ? -2.808 5.425 0.667 1.00 98.12 226 LEU A N 1
ATOM 1758 C CA . LEU A 1 226 ? -1.478 6.034 0.603 1.00 98.12 226 LEU A CA 1
ATOM 1759 C C . LEU A 1 226 ? -0.689 5.553 -0.617 1.00 98.12 226 LEU A C 1
ATOM 1761 O O . LEU A 1 226 ? 0.019 6.340 -1.245 1.00 98.12 226 LEU A O 1
ATOM 1765 N N . PHE A 1 227 ? -0.840 4.282 -0.984 1.00 98.44 227 PHE A N 1
ATOM 1766 C CA . PHE A 1 227 ? -0.227 3.700 -2.167 1.00 98.44 227 PHE A CA 1
ATOM 1767 C C . PHE A 1 227 ? -0.736 4.375 -3.436 1.00 98.44 227 PHE A C 1
ATOM 1769 O O . PHE A 1 227 ? 0.083 4.802 -4.231 1.00 98.44 227 PHE A O 1
ATOM 1776 N N . PHE A 1 228 ? -2.044 4.556 -3.626 1.00 98.06 228 PHE A N 1
ATOM 1777 C CA . PHE A 1 228 ? -2.577 5.238 -4.806 1.00 98.06 228 PHE A CA 1
ATOM 1778 C C . PHE A 1 228 ? -2.167 6.708 -4.861 1.00 98.06 228 PHE A C 1
ATOM 1780 O O . PHE A 1 228 ? -1.744 7.170 -5.922 1.00 98.06 228 PHE A O 1
ATOM 1787 N N . ALA A 1 229 ? -2.205 7.421 -3.729 1.00 95.62 229 ALA A N 1
ATOM 1788 C CA . ALA A 1 229 ? -1.704 8.793 -3.656 1.00 95.62 229 ALA A CA 1
ATOM 1789 C C . ALA A 1 229 ? -0.223 8.878 -4.069 1.00 95.62 229 ALA A C 1
ATOM 1791 O O . ALA A 1 229 ? 0.164 9.751 -4.847 1.00 95.62 229 ALA A O 1
ATOM 1792 N N . SER A 1 230 ? 0.600 7.933 -3.612 1.00 95.81 230 SER A N 1
ATOM 1793 C CA . SER A 1 230 ? 2.019 7.836 -3.960 1.00 95.81 230 SER A CA 1
ATOM 1794 C C . SER A 1 230 ? 2.243 7.441 -5.423 1.00 95.81 230 SER A C 1
ATOM 1796 O O . SER A 1 230 ? 2.869 8.170 -6.192 1.00 95.81 230 SER A O 1
ATOM 1798 N N . HIS A 1 231 ? 1.673 6.310 -5.826 1.00 96.50 231 HIS A N 1
ATOM 1799 C CA . HIS A 1 231 ? 1.919 5.620 -7.083 1.00 96.50 231 HIS A CA 1
ATOM 1800 C C . HIS A 1 231 ? 1.411 6.415 -8.279 1.00 96.50 231 HIS A C 1
ATOM 1802 O O . HIS A 1 231 ? 2.171 6.705 -9.204 1.00 96.50 231 HIS A O 1
ATOM 1808 N N . VAL A 1 232 ? 0.137 6.816 -8.246 1.00 96.00 232 VAL A N 1
ATOM 1809 C CA . VAL A 1 232 ? -0.483 7.535 -9.363 1.00 96.00 232 VAL A CA 1
ATOM 1810 C C . VAL A 1 232 ? 0.171 8.898 -9.513 1.00 96.00 232 VAL A C 1
ATOM 1812 O O . VAL A 1 232 ? 0.562 9.266 -10.619 1.00 96.00 232 VAL A O 1
ATOM 1815 N N . SER A 1 233 ? 0.396 9.618 -8.409 1.00 92.81 233 SER A N 1
ATOM 1816 C CA . SER A 1 233 ? 1.069 10.913 -8.489 1.00 92.81 233 SER A CA 1
ATOM 1817 C C . SER A 1 233 ? 2.492 10.778 -9.047 1.00 92.81 233 SER A C 1
ATOM 1819 O O . SER A 1 233 ? 2.885 11.601 -9.871 1.00 92.81 233 SER A O 1
ATOM 1821 N N . ALA A 1 234 ? 3.258 9.751 -8.659 1.00 92.75 234 ALA A N 1
ATOM 1822 C CA . ALA A 1 234 ? 4.612 9.528 -9.166 1.00 92.75 234 ALA A CA 1
ATOM 1823 C C . ALA A 1 234 ? 4.629 9.273 -10.681 1.00 92.75 234 ALA A C 1
ATOM 1825 O O . ALA A 1 234 ? 5.417 9.900 -11.392 1.00 92.75 234 ALA A O 1
ATOM 1826 N N . VAL A 1 235 ? 3.731 8.418 -11.183 1.00 93.88 235 VAL A N 1
ATOM 1827 C CA . VAL A 1 235 ? 3.613 8.120 -12.621 1.00 93.88 235 VAL A CA 1
ATOM 1828 C C . VAL A 1 235 ? 3.180 9.359 -13.410 1.00 93.88 235 VAL A C 1
ATOM 1830 O O . VAL A 1 235 ? 3.741 9.635 -14.471 1.00 93.88 235 VAL A O 1
ATOM 1833 N N . MET A 1 236 ? 2.222 10.135 -12.890 1.00 92.88 236 MET A N 1
ATOM 1834 C CA . MET A 1 236 ? 1.761 11.366 -13.542 1.00 92.88 236 MET A CA 1
ATOM 1835 C C . MET A 1 236 ? 2.856 12.435 -13.570 1.00 92.88 236 MET A C 1
ATOM 1837 O O . MET A 1 236 ? 3.098 13.027 -14.618 1.00 92.88 236 MET A O 1
ATOM 1841 N N . ARG A 1 237 ? 3.581 12.646 -12.461 1.00 90.50 237 ARG A N 1
ATOM 1842 C CA . ARG A 1 237 ? 4.703 13.599 -12.420 1.00 90.50 237 ARG A CA 1
ATOM 1843 C C . ARG A 1 237 ? 5.837 13.185 -13.349 1.00 90.50 237 ARG A C 1
ATOM 1845 O O . ARG A 1 237 ? 6.356 14.028 -14.075 1.00 90.50 237 ARG A O 1
ATOM 1852 N N . ALA A 1 238 ? 6.217 11.907 -13.341 1.00 91.06 238 ALA A N 1
ATOM 1853 C CA . ALA A 1 238 ? 7.254 11.399 -14.232 1.00 91.06 238 ALA A CA 1
ATOM 1854 C C . ALA A 1 238 ? 6.908 11.697 -15.696 1.00 91.06 238 ALA A C 1
ATOM 1856 O O . ALA A 1 238 ? 7.738 12.254 -16.409 1.00 91.06 238 ALA A O 1
ATOM 1857 N N . ARG A 1 239 ? 5.664 11.425 -16.103 1.00 91.44 239 ARG A N 1
ATOM 1858 C CA . ARG A 1 239 ? 5.215 11.608 -17.485 1.00 91.44 239 ARG A CA 1
ATOM 1859 C C . ARG A 1 239 ? 5.032 13.073 -17.878 1.00 91.44 239 ARG A C 1
ATOM 1861 O O . ARG A 1 239 ? 5.586 13.501 -18.882 1.00 91.44 239 ARG A O 1
ATOM 1868 N N . TYR A 1 240 ? 4.249 13.826 -17.109 1.00 90.69 240 TYR A N 1
ATOM 1869 C CA . TYR A 1 240 ? 3.788 15.156 -17.516 1.00 90.69 240 TYR A CA 1
ATOM 1870 C C . TYR A 1 240 ? 4.706 16.292 -17.068 1.00 90.69 240 TYR A C 1
ATOM 1872 O O . TYR A 1 240 ? 4.763 17.308 -17.747 1.00 90.69 240 TYR A O 1
ATOM 1880 N N . LEU A 1 241 ? 5.425 16.137 -15.949 1.00 89.06 241 LEU A N 1
ATOM 1881 C CA . LEU A 1 241 ? 6.317 17.187 -15.440 1.00 89.06 241 LEU A CA 1
ATOM 1882 C C . LEU A 1 241 ? 7.785 16.941 -15.785 1.00 89.06 241 LEU A C 1
ATOM 1884 O O . LEU A 1 241 ? 8.553 17.891 -15.894 1.00 89.06 241 LEU A O 1
ATOM 1888 N N . ARG A 1 242 ? 8.199 15.672 -15.898 1.00 86.81 242 ARG A N 1
ATOM 1889 C CA . ARG A 1 242 ? 9.602 15.308 -16.157 1.00 86.81 242 ARG A CA 1
ATOM 1890 C C . ARG A 1 242 ? 9.848 14.699 -17.530 1.00 86.81 242 ARG A C 1
ATOM 1892 O O . ARG A 1 242 ? 11.005 14.483 -17.864 1.00 86.81 242 ARG A O 1
ATOM 1899 N N . HIS A 1 243 ? 8.796 14.422 -18.302 1.00 90.88 243 HIS A N 1
ATOM 1900 C CA . HIS A 1 243 ? 8.888 13.793 -19.623 1.00 90.88 243 HIS A CA 1
ATOM 1901 C C . HIS A 1 243 ? 9.669 12.464 -19.619 1.00 90.88 243 HIS A C 1
ATOM 1903 O O . HIS A 1 243 ? 10.339 12.116 -20.586 1.00 90.88 243 HIS A O 1
ATOM 1909 N N . ILE A 1 244 ? 9.572 11.708 -18.520 1.00 92.44 244 ILE A N 1
ATOM 1910 C CA . ILE A 1 244 ? 10.200 10.395 -18.350 1.00 92.44 244 ILE A CA 1
ATOM 1911 C C . ILE A 1 244 ? 9.187 9.308 -18.700 1.00 92.44 244 ILE A C 1
ATOM 1913 O O . ILE A 1 244 ? 8.070 9.286 -18.167 1.00 92.44 244 ILE A O 1
ATOM 1917 N N . ASP A 1 245 ? 9.591 8.364 -19.551 1.00 93.44 245 ASP A N 1
ATOM 1918 C CA . ASP A 1 245 ? 8.802 7.161 -19.781 1.00 93.44 245 ASP A CA 1
ATOM 1919 C C . ASP A 1 245 ? 8.869 6.228 -18.565 1.00 93.44 245 ASP A C 1
ATOM 1921 O O . ASP A 1 245 ? 9.924 5.734 -18.180 1.00 93.44 245 ASP A O 1
ATOM 1925 N N . THR A 1 246 ? 7.710 5.953 -17.970 1.00 94.06 246 THR A N 1
ATOM 1926 C CA . THR A 1 246 ? 7.547 5.052 -16.821 1.00 94.06 246 THR A CA 1
ATOM 1927 C C . THR A 1 246 ? 7.589 3.583 -17.266 1.00 94.06 246 THR A C 1
ATOM 1929 O O . THR A 1 246 ? 6.582 2.870 -17.179 1.00 94.06 246 THR A O 1
ATOM 1932 N N . ASN A 1 247 ? 8.701 3.172 -17.873 1.00 94.88 247 ASN A N 1
ATOM 1933 C CA . ASN A 1 247 ? 8.948 1.826 -18.392 1.00 94.88 247 ASN A CA 1
ATOM 1934 C C . ASN A 1 247 ? 9.747 0.973 -17.386 1.00 94.88 247 ASN A C 1
ATOM 1936 O O . ASN A 1 247 ? 9.826 1.325 -16.210 1.00 94.88 247 ASN A O 1
ATOM 1940 N N . TRP A 1 248 ? 10.307 -0.152 -17.843 1.00 93.75 248 TRP A N 1
ATOM 1941 C CA . TRP A 1 248 ? 11.107 -1.061 -17.015 1.00 93.75 248 TRP A CA 1
ATOM 1942 C C . TRP A 1 248 ? 12.239 -0.350 -16.266 1.00 93.75 248 TRP A C 1
ATOM 1944 O O . TRP A 1 248 ? 12.346 -0.489 -15.055 1.00 93.75 248 TRP A O 1
ATOM 1954 N N . VAL A 1 249 ? 13.014 0.474 -16.973 1.00 91.94 249 VAL A N 1
ATOM 1955 C CA . VAL A 1 249 ? 14.175 1.203 -16.440 1.00 91.94 249 VAL A CA 1
ATOM 1956 C C . VAL A 1 249 ? 13.756 2.135 -15.300 1.00 91.94 249 VAL A C 1
ATOM 1958 O O . VAL A 1 249 ? 14.334 2.138 -14.215 1.00 91.94 249 VAL A O 1
ATOM 1961 N N . TRP A 1 250 ? 12.663 2.878 -15.502 1.00 92.12 250 TRP A N 1
ATOM 1962 C CA . TRP A 1 250 ? 12.105 3.743 -14.461 1.00 92.12 250 TRP A CA 1
ATOM 1963 C C . TRP A 1 250 ? 11.582 2.954 -13.254 1.00 92.12 250 TRP A C 1
ATOM 1965 O O . TRP A 1 250 ? 11.737 3.386 -12.112 1.00 92.12 250 TRP A O 1
ATOM 1975 N N . LEU A 1 251 ? 10.947 1.809 -13.506 1.00 90.62 251 LEU A N 1
ATOM 1976 C CA . LEU A 1 251 ? 10.362 0.951 -12.480 1.00 90.62 251 LEU A CA 1
ATOM 1977 C C . LEU A 1 251 ? 11.428 0.296 -11.588 1.00 90.62 251 LEU A C 1
ATOM 1979 O O . LEU A 1 251 ? 11.213 0.201 -10.378 1.00 90.62 251 LEU A O 1
ATOM 1983 N N . THR A 1 252 ? 12.551 -0.132 -12.172 1.00 90.19 252 THR A N 1
ATOM 1984 C CA . THR A 1 252 ? 13.694 -0.729 -11.461 1.00 90.19 252 THR A CA 1
ATOM 1985 C C . THR A 1 252 ? 14.650 0.314 -10.881 1.00 90.19 252 THR A C 1
ATOM 1987 O O . THR A 1 252 ? 15.547 -0.042 -10.119 1.00 90.19 252 THR A O 1
ATOM 1990 N N . ALA A 1 253 ? 14.441 1.598 -11.197 1.00 84.38 253 ALA A N 1
ATOM 1991 C CA . ALA A 1 253 ? 15.283 2.715 -10.771 1.00 84.38 253 ALA A CA 1
ATOM 1992 C C . ALA A 1 253 ? 16.774 2.495 -11.095 1.00 84.38 253 ALA A C 1
ATOM 1994 O O . ALA A 1 253 ? 17.641 2.870 -10.303 1.00 84.38 253 ALA A O 1
ATOM 1995 N N . ASP A 1 254 ? 17.069 1.858 -12.230 1.00 76.38 254 ASP A N 1
ATOM 1996 C CA . ASP A 1 254 ? 18.392 1.387 -12.679 1.00 76.38 254 ASP A CA 1
ATOM 1997 C C . ASP A 1 254 ? 19.092 0.358 -11.767 1.00 76.38 254 ASP A C 1
ATOM 1999 O O . ASP A 1 254 ? 19.948 -0.363 -12.253 1.00 76.38 254 ASP A O 1
ATOM 2003 N N . ASN A 1 255 ? 18.737 0.263 -10.480 1.00 85.94 255 ASN A N 1
ATOM 2004 C CA . ASN A 1 255 ? 19.071 -0.813 -9.538 1.00 85.94 255 ASN A CA 1
ATOM 2005 C C . ASN A 1 255 ? 18.284 -0.580 -8.230 1.00 85.94 255 ASN A C 1
ATOM 2007 O O . ASN A 1 255 ? 18.490 0.427 -7.547 1.00 85.94 255 ASN A O 1
ATOM 2011 N N . LEU A 1 256 ? 17.400 -1.510 -7.843 1.00 90.19 256 LEU A N 1
ATOM 2012 C CA . LEU A 1 256 ? 16.528 -1.337 -6.672 1.00 90.19 256 LEU A CA 1
ATOM 2013 C C . LEU A 1 256 ? 17.266 -1.415 -5.331 1.00 90.19 256 LEU A C 1
ATOM 2015 O O . LEU A 1 256 ? 16.724 -0.972 -4.323 1.00 90.19 256 LEU A O 1
ATOM 2019 N N . LEU A 1 257 ? 18.478 -1.968 -5.299 1.00 89.94 257 LEU A N 1
ATOM 2020 C CA . LEU A 1 257 ? 19.268 -2.160 -4.082 1.00 89.94 257 LEU A CA 1
ATOM 2021 C C . LEU A 1 257 ? 20.436 -1.173 -3.947 1.00 89.94 257 LEU A C 1
ATOM 2023 O O . LEU A 1 257 ? 21.147 -1.223 -2.947 1.00 89.94 257 LEU A O 1
ATOM 2027 N N . LYS A 1 258 ? 20.633 -0.271 -4.919 1.00 86.38 258 LYS A N 1
ATOM 2028 C CA . LYS A 1 258 ? 21.835 0.579 -4.993 1.00 86.38 258 LYS A CA 1
ATOM 2029 C C . LYS A 1 258 ? 21.954 1.615 -3.876 1.00 86.38 258 LYS A C 1
ATOM 2031 O O . LYS A 1 258 ? 23.055 1.967 -3.470 1.00 86.38 258 LYS A O 1
ATOM 2036 N N . ASP A 1 259 ? 20.828 2.142 -3.410 1.00 88.19 259 ASP A N 1
ATOM 2037 C CA . ASP A 1 259 ? 20.787 3.238 -2.451 1.00 88.19 259 ASP A CA 1
ATOM 2038 C C . ASP A 1 259 ? 19.463 3.211 -1.655 1.00 88.19 259 ASP A C 1
ATOM 2040 O O . ASP A 1 259 ? 18.491 2.570 -2.081 1.00 88.19 259 ASP A O 1
ATOM 2044 N N . PRO A 1 260 ? 19.371 3.914 -0.509 1.00 86.62 260 PRO A N 1
ATOM 2045 C CA . PRO A 1 260 ? 18.157 3.902 0.306 1.00 86.62 260 PRO A CA 1
ATOM 2046 C C . PRO A 1 260 ? 16.900 4.443 -0.395 1.00 86.62 260 PRO A C 1
ATOM 2048 O O . PRO A 1 260 ? 15.776 4.046 -0.071 1.00 86.62 260 PRO A O 1
ATOM 2051 N N . TRP A 1 261 ? 17.068 5.358 -1.348 1.00 88.06 261 TRP A N 1
ATOM 2052 C CA . TRP A 1 261 ? 15.983 5.924 -2.139 1.00 88.06 261 TRP A CA 1
ATOM 2053 C C . TRP A 1 261 ? 15.411 4.938 -3.164 1.00 88.06 261 TRP A C 1
ATOM 2055 O O . TRP A 1 261 ? 14.215 4.985 -3.466 1.00 88.06 261 TRP A O 1
ATOM 2065 N N . SER A 1 262 ? 16.231 4.032 -3.676 1.00 90.12 262 SER A N 1
ATOM 2066 C CA . SER A 1 262 ? 15.794 2.964 -4.574 1.00 90.12 262 SER A CA 1
ATOM 2067 C C . SER A 1 262 ? 15.183 1.810 -3.773 1.00 90.12 262 SER A C 1
ATOM 2069 O O . SER A 1 262 ? 14.063 1.384 -4.062 1.00 90.12 262 SER A O 1
ATOM 2071 N N . VAL A 1 263 ? 15.820 1.418 -2.663 1.00 91.56 263 VAL A N 1
ATOM 2072 C CA . VAL A 1 263 ? 15.367 0.311 -1.802 1.00 91.56 263 VAL A CA 1
ATOM 2073 C C . VAL A 1 263 ? 13.957 0.513 -1.267 1.00 91.56 263 VAL A C 1
ATOM 2075 O O . VAL A 1 263 ? 13.197 -0.452 -1.194 1.00 91.56 263 VAL A O 1
ATOM 2078 N N . ARG A 1 264 ? 13.560 1.743 -0.901 1.00 92.94 264 ARG A N 1
ATOM 2079 C CA . ARG A 1 264 ? 12.199 2.004 -0.380 1.00 92.94 264 ARG A CA 1
ATOM 2080 C C . ARG A 1 264 ? 11.091 1.498 -1.308 1.00 92.94 264 ARG A C 1
ATOM 2082 O O . ARG A 1 264 ? 9.993 1.235 -0.822 1.00 92.94 264 ARG A O 1
ATOM 2089 N N . LEU A 1 265 ? 11.357 1.368 -2.613 1.00 94.12 265 LEU A N 1
ATOM 2090 C CA . LEU A 1 265 ? 10.401 0.862 -3.594 1.00 94.12 265 LEU A CA 1
ATOM 2091 C C . LEU A 1 265 ? 10.074 -0.622 -3.385 1.00 94.12 265 LEU A C 1
ATOM 2093 O O . LEU A 1 265 ? 8.952 -1.026 -3.673 1.00 94.12 265 LEU A O 1
ATOM 2097 N N . VAL A 1 266 ? 10.996 -1.414 -2.831 1.00 95.50 266 VAL A N 1
ATOM 2098 C CA . VAL A 1 266 ? 10.820 -2.859 -2.624 1.00 95.50 266 VAL A CA 1
ATOM 2099 C C . VAL A 1 266 ? 9.657 -3.166 -1.662 1.00 95.50 266 VAL A C 1
ATOM 2101 O O . VAL A 1 266 ? 8.663 -3.745 -2.113 1.00 95.50 266 VAL A O 1
ATOM 2104 N N . PRO A 1 267 ? 9.678 -2.752 -0.373 1.00 95.88 267 PRO A N 1
ATOM 2105 C CA . PRO A 1 267 ? 8.543 -2.988 0.522 1.00 95.88 267 PRO A CA 1
ATOM 2106 C C . PRO A 1 267 ? 7.292 -2.231 0.072 1.00 95.88 267 PRO A C 1
ATOM 2108 O O . PRO A 1 267 ? 6.177 -2.712 0.261 1.00 95.88 267 PRO A O 1
ATOM 2111 N N . TYR A 1 268 ? 7.470 -1.069 -0.559 1.00 96.69 268 TYR A N 1
ATOM 2112 C CA . TYR A 1 268 ? 6.385 -0.255 -1.088 1.00 96.69 268 TYR A CA 1
ATOM 2113 C C . TYR A 1 268 ? 5.546 -0.991 -2.144 1.00 96.69 268 TYR A C 1
ATOM 2115 O O . TYR A 1 268 ? 4.319 -1.051 -2.014 1.00 96.69 268 TYR A O 1
ATOM 2123 N N . TYR A 1 269 ? 6.195 -1.565 -3.161 1.00 97.69 269 TYR A N 1
ATOM 2124 C CA . TYR A 1 269 ? 5.539 -2.327 -4.220 1.00 97.69 269 TYR A CA 1
ATOM 2125 C C . TYR A 1 269 ? 5.003 -3.661 -3.699 1.00 97.69 269 TYR A C 1
ATOM 2127 O O . TYR A 1 269 ? 3.845 -3.984 -3.967 1.00 97.69 269 TYR A O 1
ATOM 2135 N N . PHE A 1 270 ? 5.792 -4.389 -2.897 1.00 98.19 270 PHE A N 1
ATOM 2136 C CA . PHE A 1 270 ? 5.382 -5.669 -2.313 1.00 98.19 270 PHE A CA 1
ATOM 2137 C C . PHE A 1 270 ? 4.057 -5.537 -1.555 1.00 98.19 270 PHE A C 1
ATOM 2139 O O . PHE A 1 270 ? 3.078 -6.234 -1.834 1.00 98.19 270 PHE A O 1
ATOM 2146 N N . LEU A 1 271 ? 4.007 -4.583 -0.623 1.00 98.50 271 LEU A N 1
ATOM 2147 C CA . LEU A 1 271 ? 2.827 -4.344 0.195 1.00 98.50 271 LEU A CA 1
ATOM 2148 C C . LEU A 1 271 ? 1.689 -3.706 -0.605 1.00 98.50 271 LEU A C 1
ATOM 2150 O O . LEU A 1 271 ? 0.540 -3.911 -0.239 1.00 98.50 271 LEU A O 1
ATOM 2154 N N . GLY A 1 272 ? 1.965 -2.991 -1.702 1.00 98.50 272 GLY A N 1
ATOM 2155 C CA . GLY A 1 272 ? 0.928 -2.487 -2.608 1.00 98.50 272 GLY A CA 1
ATOM 2156 C C . GLY A 1 272 ? 0.117 -3.614 -3.239 1.00 98.50 272 GLY A C 1
ATOM 2157 O O . GLY A 1 272 ? -1.111 -3.620 -3.151 1.00 98.50 272 GLY A O 1
ATOM 2158 N N . VAL A 1 273 ? 0.805 -4.611 -3.803 1.00 98.62 273 VAL A N 1
ATOM 2159 C CA . VAL A 1 273 ? 0.159 -5.787 -4.408 1.00 98.62 273 VAL A CA 1
ATOM 2160 C C . VAL A 1 273 ? -0.536 -6.638 -3.343 1.00 98.62 273 VAL A C 1
ATOM 2162 O O . VAL A 1 273 ? -1.689 -7.035 -3.522 1.00 98.62 273 VAL A O 1
ATOM 2165 N N . LEU A 1 274 ? 0.119 -6.867 -2.198 1.00 98.69 274 LEU A N 1
ATOM 2166 C CA . LEU A 1 274 ? -0.474 -7.632 -1.100 1.00 98.69 274 LEU A CA 1
ATOM 2167 C C . LEU A 1 274 ? -1.715 -6.934 -0.521 1.00 98.69 274 LEU A C 1
ATOM 2169 O O . LEU A 1 274 ? -2.729 -7.587 -0.279 1.00 98.69 274 LEU A O 1
ATOM 2173 N N . ALA A 1 275 ? -1.670 -5.614 -0.326 1.00 98.75 275 ALA A N 1
ATOM 2174 C CA . ALA A 1 275 ? -2.807 -4.845 0.167 1.00 98.75 275 ALA A CA 1
ATOM 2175 C C . ALA A 1 275 ? -3.974 -4.872 -0.826 1.00 98.75 275 ALA A C 1
ATOM 2177 O O . ALA A 1 275 ? -5.113 -5.025 -0.390 1.00 98.75 275 ALA A O 1
ATOM 2178 N N . LEU A 1 276 ? -3.709 -4.804 -2.136 1.00 98.62 276 LEU A N 1
ATOM 2179 C CA . LEU A 1 276 ? -4.740 -4.956 -3.166 1.00 98.62 276 LEU A CA 1
ATOM 2180 C C . LEU A 1 276 ? -5.444 -6.313 -3.048 1.00 98.62 276 LEU A C 1
ATOM 2182 O O . LEU A 1 276 ? -6.674 -6.367 -3.006 1.00 98.62 276 LEU A O 1
ATOM 2186 N N . ALA A 1 277 ? -4.672 -7.395 -2.923 1.00 98.69 277 ALA A N 1
ATOM 2187 C CA . ALA A 1 277 ? -5.213 -8.741 -2.770 1.00 98.69 277 ALA A CA 1
ATOM 2188 C C . ALA A 1 277 ? -6.011 -8.905 -1.468 1.00 98.69 277 ALA A C 1
ATOM 2190 O O . ALA A 1 277 ? -7.135 -9.399 -1.498 1.00 98.69 277 ALA A O 1
ATOM 2191 N N . VAL A 1 278 ? -5.474 -8.451 -0.330 1.00 98.81 278 VAL A N 1
ATOM 2192 C CA . VAL A 1 278 ? -6.152 -8.535 0.976 1.00 98.81 278 VAL A CA 1
ATOM 2193 C C . VAL A 1 278 ? -7.434 -7.705 0.993 1.00 98.81 278 VAL A C 1
ATOM 2195 O O . VAL A 1 278 ? -8.471 -8.199 1.437 1.00 98.81 278 VAL A O 1
ATOM 2198 N N . HIS A 1 279 ? -7.397 -6.469 0.495 1.00 98.62 279 HIS A N 1
ATOM 2199 C CA . HIS A 1 279 ? -8.566 -5.593 0.480 1.00 98.62 279 HIS A CA 1
ATOM 2200 C C . HIS A 1 279 ? -9.661 -6.141 -0.443 1.00 98.62 279 HIS A C 1
ATOM 2202 O O . HIS A 1 279 ? -10.820 -6.250 -0.035 1.00 98.62 279 HIS A O 1
ATOM 2208 N N . GLY A 1 280 ? -9.281 -6.574 -1.651 1.00 98.25 280 GLY A N 1
ATOM 2209 C CA . GLY A 1 280 ? -10.186 -7.221 -2.601 1.00 98.25 280 GLY A CA 1
ATOM 2210 C C . GLY A 1 280 ? -10.786 -8.513 -2.042 1.00 98.25 280 GLY A C 1
ATOM 2211 O O . GLY A 1 280 ? -11.998 -8.708 -2.112 1.00 98.25 280 GLY A O 1
ATOM 2212 N N . ALA A 1 281 ? -9.974 -9.352 -1.392 1.00 98.56 281 ALA A N 1
ATOM 2213 C CA . ALA A 1 281 ? -10.431 -10.563 -0.713 1.00 98.56 281 ALA A CA 1
ATOM 2214 C C . ALA A 1 281 ? -11.457 -10.262 0.389 1.00 98.56 281 ALA A C 1
ATOM 2216 O O . ALA A 1 281 ? -12.445 -10.985 0.516 1.00 98.56 281 ALA A O 1
ATOM 2217 N N . CYS A 1 282 ? -11.264 -9.189 1.167 1.00 98.19 282 CYS A N 1
ATOM 2218 C CA . CYS A 1 282 ? -12.246 -8.748 2.160 1.00 98.19 282 CYS A CA 1
ATOM 2219 C C . CYS A 1 282 ? -13.564 -8.321 1.500 1.00 98.19 282 CYS A C 1
ATOM 2221 O O . CYS A 1 282 ? -14.631 -8.718 1.969 1.00 98.19 282 CYS A O 1
ATOM 2223 N N . GLY A 1 283 ? -13.498 -7.572 0.394 1.00 96.88 283 GLY A N 1
ATOM 2224 C CA . GLY A 1 283 ? -14.672 -7.161 -0.382 1.00 96.88 283 GLY A CA 1
ATOM 2225 C C . GLY A 1 283 ? -15.451 -8.350 -0.952 1.00 96.88 283 GLY A C 1
ATOM 2226 O O . GLY A 1 283 ? -16.654 -8.465 -0.728 1.00 96.88 283 GLY A O 1
ATOM 2227 N N . VAL A 1 284 ? -14.761 -9.293 -1.603 1.00 97.75 284 VAL A N 1
ATOM 2228 C CA . VAL A 1 284 ? -15.364 -10.535 -2.123 1.00 97.75 284 VAL A CA 1
ATOM 2229 C C . VAL A 1 284 ? -15.970 -11.360 -0.991 1.00 97.75 284 VAL A C 1
ATOM 2231 O O . VAL A 1 284 ? -17.098 -11.840 -1.100 1.00 97.75 284 VAL A O 1
ATOM 2234 N N . ARG A 1 285 ? -15.250 -11.499 0.130 1.00 97.62 285 ARG A N 1
ATOM 2235 C CA . ARG A 1 285 ? -15.751 -12.205 1.312 1.00 97.62 285 ARG A CA 1
ATOM 2236 C C . ARG A 1 285 ? -17.031 -11.559 1.838 1.00 97.62 285 ARG A C 1
ATOM 2238 O O . ARG A 1 285 ? -17.949 -12.292 2.187 1.00 97.62 285 ARG A O 1
ATOM 2245 N N . HIS A 1 286 ? -17.096 -10.228 1.901 1.00 94.81 286 HIS A N 1
ATOM 2246 C CA . HIS A 1 286 ? -18.299 -9.514 2.326 1.00 94.81 286 HIS A CA 1
ATOM 2247 C C . HIS A 1 286 ? -19.487 -9.859 1.420 1.00 94.81 286 HIS A C 1
ATOM 2249 O O . HIS A 1 286 ? -20.493 -10.341 1.929 1.00 94.81 286 HIS A O 1
ATOM 2255 N N . VAL A 1 287 ? -19.330 -9.751 0.096 1.00 95.44 287 VAL A N 1
ATOM 2256 C CA . VAL A 1 287 ? -20.386 -10.103 -0.874 1.00 95.44 287 VAL A CA 1
ATOM 2257 C C . VAL A 1 287 ? -20.855 -11.552 -0.706 1.00 95.44 287 VAL A C 1
ATOM 2259 O O . VAL A 1 287 ? -22.054 -11.811 -0.678 1.00 95.44 287 VAL A O 1
ATOM 2262 N N . LEU A 1 288 ? -19.930 -12.504 -0.556 1.00 97.62 288 LEU A N 1
ATOM 2263 C CA . LEU A 1 288 ? -20.268 -13.924 -0.409 1.00 97.62 288 LEU A CA 1
ATOM 2264 C C . LEU A 1 288 ? -20.957 -14.254 0.921 1.00 97.62 288 LEU A C 1
ATOM 2266 O O . LEU A 1 288 ? -21.769 -15.175 0.965 1.00 97.62 288 LEU A O 1
ATOM 2270 N N . VAL A 1 289 ? -20.634 -13.538 2.002 1.00 96.25 289 VAL A N 1
ATOM 2271 C CA . VAL A 1 289 ? -21.325 -13.694 3.291 1.00 96.25 289 VAL A CA 1
ATOM 2272 C C . VAL A 1 289 ? -22.756 -13.167 3.204 1.00 96.25 289 VAL A C 1
ATOM 2274 O O . VAL A 1 289 ? -23.653 -13.854 3.679 1.00 96.25 289 VAL A O 1
ATOM 2277 N N . GLU A 1 290 ? -22.976 -12.022 2.551 1.00 94.06 290 GLU A N 1
ATOM 2278 C CA . GLU A 1 290 ? -24.323 -11.464 2.327 1.00 94.06 290 GLU A CA 1
ATOM 2279 C C . GLU A 1 290 ? -25.203 -12.382 1.458 1.00 94.06 290 GLU A C 1
ATOM 2281 O O . GLU A 1 290 ? -26.414 -12.408 1.620 1.00 94.06 290 GLU A O 1
ATOM 2286 N N . HIS A 1 291 ? -24.602 -13.190 0.576 1.00 96.44 291 HIS A N 1
ATOM 2287 C CA . HIS A 1 291 ? -25.307 -14.208 -0.218 1.00 96.44 291 HIS A CA 1
ATOM 2288 C C . HIS A 1 291 ? -25.376 -15.585 0.473 1.00 96.44 291 HIS A C 1
ATOM 2290 O O . HIS A 1 291 ? -25.573 -16.598 -0.197 1.00 96.44 291 HIS A O 1
ATOM 2296 N N . GLU A 1 292 ? -25.151 -15.657 1.789 1.00 97.06 292 GLU A N 1
ATOM 2297 C CA . GLU A 1 292 ? -25.242 -16.889 2.590 1.00 97.06 292 GLU A CA 1
ATOM 2298 C C . GLU A 1 292 ? -24.267 -18.008 2.154 1.00 97.06 292 GLU A C 1
ATOM 2300 O O . GLU A 1 292 ? -24.522 -19.205 2.308 1.00 97.06 292 GLU A O 1
ATOM 2305 N N . ARG A 1 293 ? -23.080 -17.643 1.639 1.00 97.50 293 ARG A N 1
ATOM 2306 C CA . ARG A 1 293 ? -22.020 -18.585 1.211 1.00 97.50 293 ARG A CA 1
ATOM 2307 C C . ARG A 1 293 ? -20.753 -18.507 2.086 1.00 97.50 293 ARG A C 1
ATOM 2309 O O . ARG A 1 293 ? -19.649 -18.403 1.543 1.00 97.50 293 ARG A O 1
ATOM 2316 N N . PRO A 1 294 ? -20.820 -18.626 3.429 1.00 95.81 294 PRO A N 1
ATOM 2317 C CA . PRO A 1 294 ? -19.677 -18.366 4.316 1.00 95.81 294 PRO A CA 1
ATOM 2318 C C . PRO A 1 294 ? -18.485 -19.316 4.108 1.00 95.81 294 PRO A C 1
ATOM 2320 O O . PRO A 1 294 ? -17.333 -18.898 4.232 1.00 95.81 294 PRO A O 1
ATOM 2323 N N . ARG A 1 295 ? -18.730 -20.584 3.736 1.00 96.94 295 ARG A N 1
ATOM 2324 C CA . ARG A 1 295 ? -17.656 -21.546 3.418 1.00 96.94 295 ARG A CA 1
ATOM 2325 C C . ARG A 1 295 ? -16.874 -21.126 2.172 1.00 96.94 295 ARG A C 1
ATOM 2327 O O . ARG A 1 295 ? -15.645 -21.140 2.183 1.00 96.94 295 ARG A O 1
ATOM 2334 N N . LEU A 1 296 ? -17.582 -20.723 1.114 1.00 97.81 296 LEU A N 1
ATOM 2335 C CA . LEU A 1 296 ? -16.956 -20.192 -0.097 1.00 97.81 296 LEU A CA 1
ATOM 2336 C C . LEU A 1 296 ? -16.250 -18.866 0.195 1.00 97.81 296 LEU A C 1
ATOM 2338 O O . LEU A 1 296 ? -15.145 -18.666 -0.287 1.00 97.81 296 LEU A O 1
ATOM 2342 N N . ALA A 1 297 ? -16.834 -18.012 1.039 1.00 97.75 297 ALA A N 1
ATOM 2343 C CA . ALA A 1 297 ? -16.236 -16.747 1.455 1.00 97.75 297 ALA A CA 1
ATOM 2344 C C . ALA A 1 297 ? -14.870 -16.946 2.138 1.00 97.75 297 ALA A C 1
ATOM 2346 O O . ALA A 1 297 ? -13.913 -16.244 1.818 1.00 97.75 297 ALA A O 1
ATOM 2347 N N . GLY A 1 298 ? -14.757 -17.933 3.036 1.00 97.69 298 GLY A N 1
ATOM 2348 C CA . GLY A 1 298 ? -13.488 -18.294 3.675 1.00 97.69 298 GLY A CA 1
ATOM 2349 C C . GLY A 1 298 ? -12.449 -18.831 2.685 1.00 97.69 298 GLY A C 1
ATOM 2350 O O . GLY A 1 298 ? -11.299 -18.395 2.711 1.00 97.69 298 GLY A O 1
ATOM 2351 N N . ARG A 1 299 ? -12.861 -19.727 1.775 1.00 98.06 299 ARG A N 1
ATOM 2352 C CA . ARG A 1 299 ? -11.979 -20.279 0.730 1.00 98.06 299 ARG A CA 1
ATOM 2353 C C . ARG A 1 299 ? -11.497 -19.196 -0.232 1.00 98.06 299 ARG A C 1
ATOM 2355 O O . ARG A 1 299 ? -10.300 -19.076 -0.443 1.00 98.06 299 ARG A O 1
ATOM 2362 N N . ALA A 1 300 ? -12.411 -18.379 -0.752 1.00 98.19 300 ALA A N 1
ATOM 2363 C CA . ALA A 1 300 ? -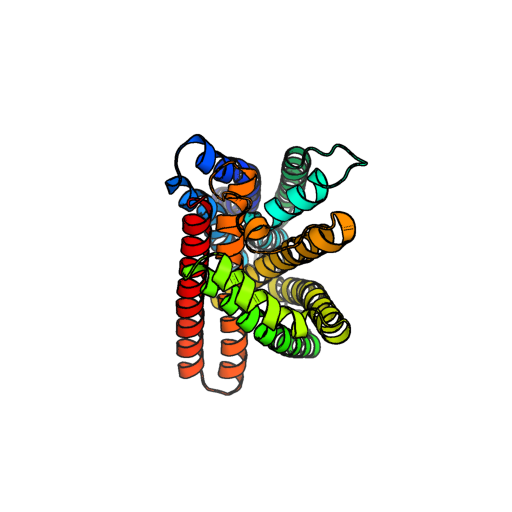12.097 -17.277 -1.653 1.00 98.19 300 ALA A CA 1
ATOM 2364 C C . ALA A 1 300 ? -11.127 -16.288 -1.001 1.00 98.19 300 ALA A C 1
ATOM 2366 O O . ALA A 1 300 ? -10.129 -15.924 -1.617 1.00 98.19 300 ALA A O 1
ATOM 2367 N N . PHE A 1 301 ? -11.364 -15.917 0.264 1.00 98.56 301 PHE A N 1
ATOM 2368 C CA . PHE A 1 301 ? -10.446 -15.059 1.007 1.00 98.56 301 PHE A CA 1
ATOM 2369 C C . PHE A 1 301 ? -9.032 -15.655 1.058 1.00 98.56 301 PHE A C 1
ATOM 2371 O O . PHE A 1 301 ? -8.074 -14.994 0.664 1.00 98.56 301 PHE A O 1
ATOM 2378 N N . ALA A 1 302 ? -8.902 -16.911 1.497 1.00 98.38 302 ALA A N 1
ATOM 2379 C CA . ALA A 1 302 ? -7.605 -17.570 1.620 1.00 98.38 302 ALA A CA 1
ATOM 2380 C C . ALA A 1 302 ? -6.889 -17.696 0.265 1.00 98.38 302 ALA A C 1
ATOM 2382 O O . ALA A 1 302 ? -5.708 -17.372 0.164 1.00 98.38 302 ALA A O 1
ATOM 2383 N N . THR A 1 303 ? -7.607 -18.108 -0.784 1.00 98.50 303 THR A N 1
ATOM 2384 C CA . THR A 1 303 ? -7.050 -18.278 -2.132 1.00 98.50 303 THR A CA 1
ATOM 2385 C C . THR A 1 303 ? -6.588 -16.953 -2.734 1.00 98.50 303 THR A C 1
ATOM 2387 O O . THR A 1 303 ? -5.479 -16.891 -3.259 1.00 98.50 303 THR A O 1
ATOM 2390 N N . ILE A 1 304 ? -7.391 -15.888 -2.637 1.00 98.56 304 ILE A N 1
ATOM 2391 C CA . ILE A 1 304 ? -7.030 -14.572 -3.186 1.00 98.56 304 ILE A CA 1
ATOM 2392 C C . ILE A 1 304 ? -5.820 -13.996 -2.443 1.00 98.56 304 ILE A C 1
ATOM 2394 O O . ILE A 1 304 ? -4.894 -13.503 -3.082 1.00 98.56 304 ILE A O 1
ATOM 2398 N N . VAL A 1 305 ? -5.788 -14.090 -1.108 1.00 98.69 305 VAL A N 1
ATOM 2399 C CA . VAL A 1 305 ? -4.658 -13.587 -0.309 1.00 98.69 305 VAL A CA 1
ATOM 2400 C C . VAL A 1 305 ? -3.379 -14.371 -0.598 1.00 98.69 305 VAL A C 1
ATOM 2402 O O . VAL A 1 305 ? -2.339 -13.758 -0.829 1.00 98.69 305 VAL A O 1
ATOM 2405 N N . ALA A 1 306 ? -3.443 -15.706 -0.632 1.00 98.56 306 ALA A N 1
ATOM 2406 C CA . ALA A 1 306 ? -2.280 -16.541 -0.927 1.00 98.56 306 ALA A CA 1
ATOM 2407 C C . ALA A 1 306 ? -1.759 -16.302 -2.353 1.00 98.56 306 ALA A C 1
ATOM 2409 O O . ALA A 1 306 ? -0.570 -16.050 -2.537 1.00 98.56 306 ALA A O 1
ATOM 2410 N N . GLY A 1 307 ? -2.651 -16.303 -3.350 1.00 98.50 307 GLY A N 1
ATOM 2411 C CA . GLY A 1 307 ? -2.297 -16.025 -4.743 1.00 98.50 307 GLY A CA 1
ATOM 2412 C C . GLY A 1 307 ? -1.707 -14.626 -4.923 1.00 98.50 307 GLY A C 1
ATOM 2413 O O . GLY A 1 307 ? -0.669 -14.473 -5.560 1.00 98.50 307 GLY A O 1
ATOM 2414 N N . GLY A 1 308 ? -2.305 -13.612 -4.293 1.00 98.44 308 GLY A N 1
ATOM 2415 C CA . GLY A 1 308 ? -1.785 -12.245 -4.303 1.00 98.44 308 GLY A CA 1
ATOM 2416 C C . GLY A 1 308 ? -0.417 -12.110 -3.634 1.00 98.44 308 GLY A C 1
ATOM 2417 O O . GLY A 1 308 ? 0.437 -11.390 -4.143 1.00 98.44 308 GLY A O 1
ATOM 2418 N N . GLY A 1 309 ? -0.175 -12.840 -2.541 1.00 98.38 309 GLY A N 1
ATOM 2419 C CA . GLY A 1 309 ? 1.136 -12.905 -1.891 1.00 98.38 309 GLY A CA 1
ATOM 2420 C C . GLY A 1 309 ? 2.211 -13.534 -2.780 1.00 98.38 309 GLY A C 1
ATOM 2421 O O . GLY A 1 309 ? 3.310 -12.992 -2.877 1.00 98.38 309 GLY A O 1
ATOM 2422 N N . VAL A 1 310 ? 1.882 -14.625 -3.482 1.00 98.56 310 VAL A N 1
ATOM 2423 C CA . VAL A 1 310 ? 2.783 -15.250 -4.467 1.00 98.56 310 VAL A CA 1
ATOM 2424 C C . VAL A 1 310 ? 3.079 -14.285 -5.613 1.00 98.56 310 VAL A C 1
ATOM 2426 O O . VAL A 1 310 ? 4.244 -14.070 -5.932 1.00 98.56 310 VAL A O 1
ATOM 2429 N N . VAL A 1 311 ? 2.056 -13.647 -6.190 1.00 98.50 311 VAL A N 1
ATOM 2430 C CA . VAL A 1 311 ? 2.232 -12.655 -7.265 1.00 98.50 311 VAL A CA 1
ATOM 2431 C C . VAL A 1 311 ? 3.107 -11.488 -6.802 1.00 98.50 311 VAL A C 1
ATOM 2433 O O . VAL A 1 311 ? 4.034 -11.108 -7.513 1.00 98.50 311 VAL A O 1
ATOM 2436 N N . ALA A 1 312 ? 2.865 -10.951 -5.602 1.00 98.31 312 ALA A N 1
ATOM 2437 C CA . ALA A 1 312 ? 3.679 -9.884 -5.025 1.00 98.31 312 ALA A CA 1
ATOM 2438 C C . ALA A 1 312 ? 5.147 -10.308 -4.882 1.00 98.31 312 ALA A C 1
ATOM 2440 O O . ALA A 1 312 ? 6.042 -9.554 -5.256 1.00 98.31 312 ALA A O 1
ATOM 2441 N N . LEU A 1 313 ? 5.400 -11.519 -4.378 1.00 97.31 313 LEU A N 1
ATOM 2442 C CA . LEU A 1 313 ? 6.754 -12.041 -4.215 1.00 97.31 313 LEU A CA 1
ATOM 2443 C C . LEU A 1 313 ? 7.457 -12.225 -5.565 1.00 97.31 313 LEU A C 1
ATOM 2445 O O . LEU A 1 313 ? 8.579 -11.757 -5.726 1.00 97.31 313 LEU A O 1
ATOM 2449 N N . VAL A 1 314 ? 6.791 -12.853 -6.538 1.00 98.25 314 VAL A N 1
ATOM 2450 C CA . VAL A 1 314 ? 7.353 -13.096 -7.877 1.00 98.25 314 VAL A CA 1
ATOM 2451 C C . VAL A 1 314 ? 7.698 -11.782 -8.572 1.00 98.25 314 VAL A C 1
ATOM 2453 O O . VAL A 1 314 ? 8.805 -11.650 -9.087 1.00 98.25 314 VAL A O 1
ATOM 2456 N N . ILE A 1 315 ? 6.796 -10.793 -8.541 1.00 97.50 315 ILE A N 1
ATOM 2457 C CA . ILE A 1 315 ? 7.057 -9.467 -9.118 1.00 97.50 315 ILE A CA 1
ATOM 2458 C C . ILE A 1 315 ? 8.297 -8.849 -8.474 1.00 97.50 315 ILE A C 1
ATOM 2460 O O . ILE A 1 315 ? 9.190 -8.392 -9.176 1.00 97.50 315 ILE A O 1
ATOM 2464 N N . ILE A 1 316 ? 8.386 -8.849 -7.145 1.00 95.44 316 ILE A N 1
ATOM 2465 C CA . ILE A 1 316 ? 9.495 -8.191 -6.449 1.00 95.44 316 ILE A CA 1
ATOM 2466 C C . ILE A 1 316 ? 10.824 -8.893 -6.698 1.00 95.44 316 ILE A C 1
ATOM 2468 O O . ILE A 1 316 ? 11.822 -8.216 -6.932 1.00 95.44 316 ILE A O 1
ATOM 2472 N N . VAL A 1 317 ? 10.839 -10.225 -6.706 1.00 94.69 317 VAL A N 1
ATOM 2473 C CA . VAL A 1 317 ? 12.034 -10.998 -7.061 1.00 94.69 317 VAL A CA 1
ATOM 2474 C C . VAL A 1 317 ? 12.468 -10.680 -8.490 1.00 94.69 317 VAL A C 1
ATOM 2476 O O . VAL A 1 317 ? 13.645 -10.407 -8.704 1.00 94.69 317 VAL A O 1
ATOM 2479 N N . ALA A 1 318 ? 11.536 -10.641 -9.447 1.00 94.06 318 ALA A N 1
ATOM 2480 C CA . ALA A 1 318 ? 11.839 -10.307 -10.838 1.00 94.06 318 ALA A CA 1
ATOM 2481 C C . ALA A 1 318 ? 12.395 -8.885 -10.989 1.00 94.06 318 ALA A C 1
ATOM 2483 O O . ALA A 1 318 ? 13.389 -8.683 -11.683 1.00 94.06 318 ALA A O 1
ATOM 2484 N N . LEU A 1 319 ? 11.793 -7.906 -10.306 1.00 93.69 319 LEU A N 1
ATOM 2485 C CA . LEU A 1 319 ? 12.259 -6.522 -10.335 1.00 93.69 319 LEU A CA 1
ATOM 2486 C C . LEU A 1 319 ? 13.644 -6.373 -9.710 1.00 93.69 319 LEU A C 1
ATOM 2488 O O . LEU A 1 319 ? 14.481 -5.684 -10.278 1.00 93.69 319 LEU A O 1
ATOM 2492 N N . VAL A 1 320 ? 13.906 -7.014 -8.567 1.00 92.06 320 VAL A N 1
ATOM 2493 C CA . VAL A 1 320 ? 15.227 -6.965 -7.925 1.00 92.06 320 VAL A CA 1
ATOM 2494 C C . VAL A 1 320 ? 16.268 -7.651 -8.806 1.00 92.06 320 VAL A C 1
ATOM 2496 O O . VAL A 1 320 ? 17.278 -7.028 -9.119 1.00 92.06 320 VAL A O 1
ATOM 2499 N N . ALA A 1 321 ? 16.009 -8.880 -9.261 1.00 90.75 321 ALA A N 1
ATOM 2500 C CA . ALA A 1 321 ? 16.936 -9.639 -10.099 1.00 90.75 321 ALA A CA 1
ATOM 2501 C C . ALA A 1 321 ? 17.252 -8.914 -11.414 1.00 90.75 321 ALA A C 1
ATOM 2503 O O . ALA A 1 321 ? 18.418 -8.725 -11.748 1.00 90.75 321 ALA A O 1
ATOM 2504 N N . GLY A 1 322 ? 16.228 -8.430 -12.120 1.00 86.44 322 GLY A N 1
ATOM 2505 C CA . GLY A 1 322 ? 16.416 -7.686 -13.365 1.00 86.44 322 GLY A CA 1
ATOM 2506 C C . GLY A 1 322 ? 16.968 -6.268 -13.177 1.00 86.44 322 GLY A C 1
ATOM 2507 O O . GLY A 1 322 ? 17.348 -5.628 -14.151 1.00 86.44 322 GLY A O 1
ATOM 2508 N N . SER A 1 323 ? 17.034 -5.765 -11.941 1.00 83.38 323 SER A N 1
ATOM 2509 C CA . SER A 1 323 ? 17.735 -4.518 -11.613 1.00 83.38 323 SER A CA 1
ATOM 2510 C C . SER A 1 323 ? 19.234 -4.717 -11.338 1.00 83.38 323 SER A C 1
ATOM 2512 O O . SER A 1 323 ? 19.959 -3.737 -11.228 1.00 83.38 323 SER A O 1
ATOM 2514 N N . LEU A 1 324 ? 19.695 -5.972 -11.223 1.00 83.50 324 LEU A N 1
ATOM 2515 C CA . LEU A 1 324 ? 21.105 -6.342 -11.029 1.00 83.50 324 LEU A CA 1
ATOM 2516 C C . LEU A 1 324 ? 21.787 -6.814 -12.325 1.00 83.50 324 LEU A C 1
ATOM 2518 O O . LEU A 1 324 ? 22.988 -7.060 -12.325 1.00 83.50 324 LEU A O 1
ATOM 2522 N N . SER A 1 325 ? 21.032 -6.994 -13.411 1.00 71.88 325 SER A N 1
ATOM 2523 C CA . SER A 1 325 ? 21.519 -7.514 -14.698 1.00 71.88 325 SER A CA 1
ATOM 2524 C C . SER A 1 325 ? 22.069 -6.440 -15.651 1.00 71.88 325 SER A C 1
ATOM 2526 O O . SER A 1 325 ? 22.261 -6.721 -16.833 1.00 71.88 325 SER A O 1
ATOM 2528 N N . HIS A 1 326 ? 22.286 -5.221 -15.156 1.00 58.03 326 HIS A N 1
ATOM 2529 C CA . HIS A 1 326 ? 22.824 -4.064 -15.877 1.00 58.03 326 HIS A CA 1
ATOM 2530 C C . HIS A 1 326 ? 23.947 -3.432 -15.056 1.00 58.03 326 HIS A C 1
ATOM 2532 O O . HIS A 1 326 ? 24.897 -2.921 -15.688 1.00 58.03 326 HIS A O 1
#

Radius of gyration: 20.7 Å; chains: 1; bounding box: 50×47×68 Å